Protein AF-A0A2K9P7X6-F1 (afdb_monomer_lite)

pLDDT: mean 86.16, std 11.14, range [33.44, 97.62]

Sequence (303 aa):
MEESEDPLLEEAISFVIMGRISSISAIQRHFRIGYNRATRIVEMLEFLEVISVQGVSGNREVLFPSPQSSSEIDFSVFNEKRRQRTEQQRSHLEKKMGEINSIEYQMRLEAITKKRIVIWLHQKTVGSEESPPVFIIKSYSPFKDLSEKQKIDKDIATEPLGEFITGYKFSATMQMRTPARILQQHGRIEKSASWKLPKLISETWQGIWSPITKSWREMDIDIDEMPMGTMASDIGQVPADGGDYMRFLLFIKHLNSLKISYAEKKEWINICYHMIGEDGEPFCKFMAAYGDDIEQMASRLLD

Structure (mmCIF, N/CA/C/O backbone):
data_AF-A0A2K9P7X6-F1
#
_entry.id   AF-A0A2K9P7X6-F1
#
loop_
_atom_site.group_PDB
_atom_site.id
_atom_site.type_symbol
_atom_site.label_atom_id
_atom_site.label_alt_id
_atom_site.label_comp_id
_atom_site.label_asym_id
_atom_site.label_entity_id
_atom_site.label_seq_id
_atom_site.pdbx_PDB_ins_code
_atom_site.Cartn_x
_atom_site.Cartn_y
_atom_site.Cartn_z
_atom_site.occupancy
_atom_site.B_iso_or_equiv
_atom_site.auth_seq_id
_atom_site.auth_comp_id
_atom_site.auth_asym_id
_atom_site.auth_atom_id
_atom_site.pdbx_PDB_model_num
ATOM 1 N N . MET A 1 1 ? 6.950 28.996 -24.290 1.00 33.44 1 MET A N 1
ATOM 2 C CA . MET A 1 1 ? 7.860 29.570 -25.299 1.00 33.44 1 MET A CA 1
ATOM 3 C C . MET A 1 1 ? 7.457 28.958 -26.621 1.00 33.44 1 MET A C 1
ATOM 5 O O . MET A 1 1 ? 7.446 27.738 -26.703 1.00 33.44 1 MET A O 1
ATOM 9 N N . GLU A 1 2 ? 7.001 29.770 -27.574 1.00 36.59 2 GLU A N 1
ATOM 10 C CA . GLU A 1 2 ? 6.856 29.343 -28.969 1.00 36.59 2 GLU A CA 1
ATOM 11 C C . GLU A 1 2 ? 8.209 28.776 -29.407 1.00 36.59 2 GLU A C 1
ATOM 13 O O . GLU A 1 2 ? 9.207 29.495 -29.415 1.00 36.59 2 GLU A O 1
ATOM 18 N N . GLU A 1 3 ? 8.280 27.465 -29.646 1.00 45.59 3 GLU A N 1
ATOM 19 C CA . GLU A 1 3 ? 9.456 26.865 -30.266 1.00 45.59 3 GLU A CA 1
ATOM 20 C C . GLU A 1 3 ? 9.603 27.518 -31.633 1.00 45.59 3 GLU A C 1
ATOM 22 O O . GLU A 1 3 ? 8.744 27.355 -32.499 1.00 45.59 3 GLU A O 1
ATOM 27 N N . SER A 1 4 ? 10.653 28.331 -31.757 1.00 48.06 4 SER A N 1
ATOM 28 C CA . SER A 1 4 ? 10.970 29.129 -32.930 1.00 48.06 4 SER A CA 1
ATOM 29 C C . SER A 1 4 ? 10.860 28.272 -34.184 1.00 48.06 4 SER A C 1
ATOM 31 O O . SER A 1 4 ? 11.677 27.370 -34.400 1.00 48.06 4 SER A O 1
ATOM 33 N N . GLU A 1 5 ? 9.845 28.559 -34.986 1.00 66.31 5 GLU A N 1
ATOM 34 C CA . GLU A 1 5 ? 9.679 27.990 -36.312 1.00 66.31 5 GLU A CA 1
ATOM 35 C C . GLU A 1 5 ? 10.937 28.266 -37.123 1.00 66.31 5 GLU A C 1
ATOM 37 O O . GLU A 1 5 ? 11.448 29.389 -37.136 1.00 66.31 5 GLU A O 1
ATOM 42 N N . ASP A 1 6 ? 11.476 27.229 -37.762 1.00 77.44 6 ASP A N 1
ATOM 43 C CA . ASP A 1 6 ? 12.556 27.458 -38.704 1.00 77.44 6 ASP A CA 1
ATOM 44 C C . ASP A 1 6 ? 11.949 28.167 -39.924 1.00 77.44 6 ASP A C 1
ATOM 46 O O . ASP A 1 6 ? 11.082 27.580 -40.576 1.00 77.44 6 ASP A O 1
ATOM 50 N N . PRO A 1 7 ? 12.378 29.397 -40.259 1.00 84.12 7 PRO A N 1
ATOM 51 C CA . PRO A 1 7 ? 11.799 30.156 -41.368 1.00 84.12 7 PRO A CA 1
ATOM 52 C C . PRO A 1 7 ? 11.966 29.454 -42.724 1.00 84.12 7 PRO A C 1
ATOM 54 O O . PRO A 1 7 ? 11.296 29.810 -43.682 1.00 84.12 7 PRO A O 1
ATOM 57 N N . LEU A 1 8 ? 12.849 28.450 -42.812 1.00 86.25 8 LEU A N 1
ATOM 58 C CA . LEU A 1 8 ? 13.081 27.666 -44.024 1.00 86.25 8 LEU A CA 1
ATOM 59 C C . LEU A 1 8 ? 12.168 26.437 -44.140 1.00 86.25 8 LEU A C 1
ATOM 61 O O . LEU A 1 8 ? 12.295 25.692 -45.108 1.00 86.25 8 LEU A O 1
ATOM 65 N N . LEU A 1 9 ? 11.287 26.168 -43.170 1.00 83.81 9 LEU A N 1
ATOM 66 C CA . LEU A 1 9 ? 10.478 24.947 -43.160 1.00 83.81 9 LEU A CA 1
ATOM 67 C C . LEU A 1 9 ? 9.517 24.871 -44.356 1.00 83.81 9 LEU A C 1
ATOM 69 O O . LEU A 1 9 ? 9.460 23.836 -45.012 1.00 83.81 9 LEU A O 1
ATOM 73 N N . GLU A 1 10 ? 8.803 25.951 -44.675 1.00 85.00 10 GLU A N 1
ATOM 74 C CA . GLU A 1 10 ? 7.866 25.988 -45.813 1.00 85.00 10 GLU A CA 1
ATOM 75 C C . GLU A 1 10 ? 8.588 25.818 -47.159 1.00 85.00 10 GLU A C 1
ATOM 77 O O . GLU A 1 10 ? 8.161 25.053 -48.033 1.00 85.00 10 GLU A O 1
ATOM 82 N N . GLU A 1 11 ? 9.745 26.470 -47.298 1.00 87.12 11 GLU A N 1
ATOM 83 C CA . GLU A 1 11 ? 10.615 26.315 -48.463 1.00 87.12 11 GLU A CA 1
ATOM 84 C C . GLU A 1 11 ? 11.151 24.879 -48.566 1.00 87.12 11 GLU A C 1
ATOM 86 O O . GLU A 1 11 ? 11.211 24.305 -49.657 1.00 87.12 11 GLU A O 1
ATOM 91 N N . ALA A 1 12 ? 11.497 24.261 -47.433 1.00 87.94 12 ALA A N 1
ATOM 92 C CA . ALA A 1 12 ? 11.959 22.881 -47.376 1.00 87.94 12 ALA A CA 1
ATOM 93 C C . ALA A 1 12 ? 10.853 21.881 -47.739 1.00 87.94 12 ALA A C 1
ATOM 95 O O . ALA A 1 12 ? 11.137 20.940 -48.476 1.00 87.94 12 ALA A O 1
ATOM 96 N N . ILE A 1 13 ? 9.604 22.090 -47.302 1.00 87.19 13 ILE A N 1
ATOM 97 C CA . ILE A 1 13 ? 8.448 21.271 -47.712 1.00 87.19 13 ILE A CA 1
ATOM 98 C C . ILE A 1 13 ? 8.327 21.279 -49.239 1.00 87.19 13 ILE A C 1
ATOM 100 O O . ILE A 1 13 ? 8.285 20.219 -49.864 1.00 87.19 13 ILE A O 1
ATOM 104 N N . SER A 1 14 ? 8.352 22.470 -49.842 1.00 86.62 14 SER A N 1
ATOM 105 C CA . SER A 1 14 ? 8.266 22.632 -51.299 1.00 86.62 14 SER A CA 1
ATOM 106 C C . SER A 1 14 ? 9.407 21.913 -52.016 1.00 86.62 14 SER A C 1
ATOM 108 O O . SER A 1 14 ? 9.178 21.142 -52.947 1.00 86.62 14 SER A O 1
ATOM 110 N N . PHE A 1 15 ? 10.640 22.114 -51.546 1.00 87.75 15 PHE A N 1
ATOM 111 C CA . PHE A 1 15 ? 11.835 21.492 -52.112 1.00 87.75 15 PHE A CA 1
ATOM 112 C C . PHE A 1 15 ? 11.790 19.957 -52.044 1.00 87.75 15 PHE A C 1
ATOM 114 O O . PHE A 1 15 ? 12.108 19.282 -53.024 1.00 87.75 15 PHE A O 1
ATOM 121 N N . VAL A 1 16 ? 11.366 19.398 -50.909 1.00 87.94 16 VAL A N 1
ATOM 122 C CA . VAL A 1 16 ? 11.282 17.948 -50.690 1.00 87.94 16 VAL A CA 1
ATOM 123 C C . VAL A 1 16 ? 10.177 17.313 -51.531 1.00 87.94 16 VAL A C 1
ATOM 125 O O . VAL A 1 16 ? 10.417 16.281 -52.164 1.00 87.94 16 VAL A O 1
ATOM 128 N N . ILE A 1 17 ? 8.999 17.939 -51.599 1.00 87.25 17 ILE A N 1
ATOM 129 C CA . ILE A 1 17 ? 7.865 17.438 -52.386 1.00 87.25 17 ILE A CA 1
ATOM 130 C C . ILE A 1 17 ? 8.185 17.460 -53.884 1.00 87.25 17 ILE A C 1
ATOM 132 O O . ILE A 1 17 ? 8.014 16.444 -54.560 1.00 87.25 17 ILE A O 1
ATOM 136 N N . MET A 1 18 ? 8.702 18.581 -54.395 1.00 83.31 18 MET A N 1
ATOM 137 C CA . MET A 1 18 ? 9.033 18.734 -55.816 1.00 83.31 18 MET A CA 1
ATOM 138 C C . MET A 1 18 ? 10.231 17.897 -56.242 1.00 83.31 18 MET A C 1
ATOM 140 O O . MET A 1 18 ? 10.205 17.248 -57.283 1.00 83.31 18 MET A O 1
ATOM 144 N N . GLY A 1 19 ? 11.303 17.933 -55.451 1.00 83.88 19 GLY A N 1
ATOM 145 C CA . GLY A 1 19 ? 12.552 17.264 -55.790 1.00 83.88 19 GLY A CA 1
ATOM 146 C C . GLY A 1 19 ? 12.514 15.759 -55.550 1.00 83.88 19 GLY A C 1
ATOM 147 O O . GLY A 1 19 ? 13.398 15.055 -56.029 1.00 83.88 19 GLY A O 1
ATOM 148 N N . ARG A 1 20 ? 11.527 15.259 -54.790 1.00 85.75 20 ARG A N 1
ATOM 149 C CA . ARG A 1 20 ? 11.523 13.892 -54.239 1.00 85.75 20 ARG A CA 1
ATOM 150 C C . ARG A 1 20 ? 12.812 13.575 -53.470 1.00 85.75 20 ARG A C 1
ATOM 152 O O . ARG A 1 20 ? 13.323 12.459 -53.502 1.00 85.75 20 ARG A O 1
ATOM 159 N N . ILE A 1 21 ? 13.338 14.579 -52.771 1.00 82.94 21 ILE A N 1
ATOM 160 C CA . ILE A 1 21 ? 14.597 14.514 -52.026 1.00 82.94 21 ILE A CA 1
ATOM 161 C C . ILE A 1 21 ? 14.277 14.448 -50.540 1.00 82.94 21 ILE A C 1
ATOM 163 O O . ILE A 1 21 ? 13.603 15.322 -50.021 1.00 82.94 21 ILE A O 1
ATOM 167 N N . SER A 1 22 ? 14.815 13.463 -49.831 1.00 80.44 22 SER A N 1
ATOM 168 C CA . SER A 1 22 ? 14.519 13.238 -48.409 1.00 80.44 22 SER A CA 1
ATOM 169 C C . SER A 1 22 ? 15.769 13.141 -47.524 1.00 80.44 22 SER A C 1
ATOM 171 O O . SER A 1 22 ? 15.688 12.799 -46.342 1.00 80.44 22 SER A O 1
ATOM 173 N N . SER A 1 23 ? 16.950 13.427 -48.087 1.00 86.56 23 SER A N 1
ATOM 174 C CA . SER A 1 23 ? 18.227 13.307 -47.386 1.00 86.56 23 SER A CA 1
ATOM 175 C C . SER A 1 23 ? 18.632 14.604 -46.681 1.00 86.56 23 SER A C 1
ATOM 177 O O . SER A 1 23 ? 18.579 15.699 -47.248 1.00 86.56 23 SER A O 1
ATOM 179 N N . ILE A 1 24 ? 19.125 14.465 -45.444 1.00 89.06 24 ILE A N 1
ATOM 180 C CA . ILE A 1 24 ? 19.630 15.582 -44.626 1.00 89.06 24 ILE A CA 1
ATOM 181 C C . ILE A 1 24 ? 20.722 16.349 -45.389 1.00 89.06 24 ILE A C 1
ATOM 183 O O . ILE A 1 24 ? 20.702 17.576 -45.447 1.00 89.06 24 ILE A O 1
ATOM 187 N N . SER A 1 25 ? 21.639 15.631 -46.044 1.00 90.50 25 SER A N 1
ATOM 188 C CA . SER A 1 25 ? 22.759 16.219 -46.788 1.00 90.50 25 SER A CA 1
ATOM 189 C C . SER A 1 25 ? 22.331 17.049 -47.999 1.00 90.50 25 SER A C 1
ATOM 191 O O . SER A 1 25 ? 22.996 18.035 -48.326 1.00 90.50 25 SER A O 1
ATOM 193 N N . ALA A 1 26 ? 21.223 16.703 -48.657 1.00 88.44 26 ALA A N 1
ATOM 194 C CA . ALA A 1 26 ? 20.700 17.499 -49.760 1.00 88.44 26 ALA A CA 1
ATOM 195 C C . ALA A 1 26 ? 20.054 18.798 -49.262 1.00 88.44 26 ALA A C 1
ATOM 197 O O . ALA A 1 26 ? 20.318 19.858 -49.828 1.00 88.44 26 ALA A O 1
ATOM 198 N N . ILE A 1 27 ? 19.312 18.742 -48.151 1.00 89.94 27 ILE A N 1
ATOM 199 C CA . ILE A 1 27 ? 18.741 19.930 -47.496 1.00 89.94 27 ILE A CA 1
ATOM 200 C C . ILE A 1 27 ? 19.856 20.864 -47.002 1.00 89.94 27 ILE A C 1
ATOM 202 O O . ILE A 1 27 ? 19.795 22.071 -47.232 1.00 89.94 27 ILE A O 1
ATOM 206 N N . GLN A 1 28 ? 20.931 20.321 -46.417 1.00 92.69 28 GLN A N 1
ATOM 207 C CA . GLN A 1 28 ? 22.106 21.109 -46.022 1.00 92.69 28 GLN A CA 1
ATOM 208 C C . GLN A 1 28 ? 22.713 21.889 -47.190 1.00 92.69 28 GLN A C 1
ATOM 210 O O . GLN A 1 28 ? 23.020 23.071 -47.048 1.00 92.69 28 GLN A O 1
ATOM 215 N N . ARG A 1 29 ? 22.913 21.227 -48.337 1.00 92.12 29 ARG A N 1
ATOM 216 C CA . ARG A 1 29 ? 23.555 21.833 -49.513 1.00 92.12 29 ARG A CA 1
ATOM 217 C C . ARG A 1 29 ? 22.655 22.857 -50.194 1.00 92.12 29 ARG A C 1
ATOM 219 O O . ARG A 1 29 ? 23.153 23.907 -50.589 1.00 92.12 29 ARG A O 1
ATOM 226 N N . HIS A 1 30 ? 21.361 22.562 -50.303 1.00 90.62 30 HIS A N 1
ATOM 227 C CA . HIS A 1 30 ? 20.392 23.444 -50.946 1.00 90.62 30 HIS A CA 1
ATOM 228 C C . HIS A 1 30 ? 20.212 24.749 -50.160 1.00 90.62 30 HIS A C 1
ATOM 230 O O . HIS A 1 30 ? 20.394 25.832 -50.706 1.00 90.62 30 HIS A O 1
ATOM 236 N N . PHE A 1 31 ? 19.959 24.645 -48.852 1.00 90.62 31 PHE A N 1
ATOM 237 C CA . PHE A 1 31 ? 19.688 25.801 -47.992 1.00 90.62 31 PHE A CA 1
ATOM 238 C C . PHE A 1 31 ? 20.940 26.400 -47.334 1.00 90.62 31 PHE A C 1
ATOM 240 O O . PHE A 1 31 ? 20.848 27.396 -46.621 1.00 90.62 31 PHE A O 1
ATOM 247 N N . ARG A 1 32 ? 22.121 25.808 -47.563 1.00 93.75 32 ARG A N 1
ATOM 248 C CA . ARG A 1 32 ? 23.413 26.226 -46.984 1.00 93.75 32 ARG A CA 1
ATOM 249 C C . ARG A 1 32 ? 23.369 26.345 -45.456 1.00 93.75 32 ARG A C 1
ATOM 251 O O . ARG A 1 32 ? 23.871 27.304 -44.873 1.00 93.75 32 ARG A O 1
ATOM 258 N N . ILE A 1 33 ? 22.774 25.348 -44.807 1.00 92.69 33 ILE A N 1
ATOM 259 C CA . ILE A 1 33 ? 22.596 25.293 -43.352 1.00 92.69 33 ILE A CA 1
ATOM 260 C C . ILE A 1 33 ? 23.461 24.209 -42.700 1.00 92.69 33 ILE A C 1
ATOM 262 O O . ILE A 1 33 ? 23.809 23.196 -43.309 1.00 92.69 33 ILE A O 1
ATOM 266 N N . GLY A 1 34 ? 23.795 24.412 -41.422 1.00 92.50 34 GLY A N 1
ATOM 267 C CA . GLY A 1 34 ? 24.528 23.431 -40.620 1.00 92.50 34 GLY A CA 1
ATOM 268 C C . GLY A 1 34 ? 23.742 22.133 -40.397 1.00 92.50 34 GLY A C 1
ATOM 269 O O . GLY A 1 34 ? 22.511 22.126 -40.439 1.00 92.50 34 GLY A O 1
ATOM 270 N N . TYR A 1 35 ? 24.458 21.039 -40.113 1.00 91.06 35 TYR A N 1
ATOM 271 C CA . TYR A 1 35 ? 23.883 19.694 -39.942 1.00 91.06 35 TYR A CA 1
ATOM 272 C C . TYR A 1 35 ? 22.720 19.663 -38.951 1.00 91.06 35 TYR A C 1
ATOM 274 O O . TYR A 1 35 ? 21.617 19.294 -39.326 1.00 91.06 35 TYR A O 1
ATOM 282 N N . ASN A 1 36 ? 22.911 20.186 -37.738 1.00 89.12 36 ASN A N 1
ATOM 283 C CA . ASN A 1 36 ? 21.877 20.184 -36.695 1.00 89.12 36 ASN A CA 1
ATOM 284 C C . ASN A 1 36 ? 20.605 20.959 -37.079 1.00 89.12 36 ASN A C 1
ATOM 286 O O . ASN A 1 36 ? 19.534 20.695 -36.542 1.00 89.12 36 ASN A O 1
ATOM 290 N N . ARG A 1 37 ? 20.706 21.951 -37.974 1.00 89.44 37 ARG A N 1
ATOM 291 C CA . ARG A 1 37 ? 19.537 22.691 -38.467 1.00 89.44 37 ARG A CA 1
ATOM 292 C C . ARG A 1 37 ? 18.808 21.888 -39.544 1.00 89.44 37 ARG A C 1
ATOM 294 O O . ARG A 1 37 ? 17.597 21.753 -39.463 1.00 89.44 37 ARG A O 1
ATOM 301 N N . ALA A 1 38 ? 19.541 21.284 -40.480 1.00 90.00 38 ALA A N 1
ATOM 302 C CA . ALA A 1 38 ? 18.954 20.393 -41.480 1.00 90.00 38 ALA A CA 1
ATOM 303 C C . ALA A 1 38 ? 18.296 19.158 -40.849 1.00 90.00 38 ALA A C 1
ATOM 305 O O . ALA A 1 38 ? 17.211 18.778 -41.273 1.00 90.00 38 ALA A O 1
ATOM 306 N N . THR A 1 39 ? 18.905 18.573 -39.814 1.00 89.88 39 THR A N 1
ATOM 307 C CA . THR A 1 39 ? 18.320 17.457 -39.059 1.00 89.88 39 THR A CA 1
ATOM 308 C C . THR A 1 39 ? 16.983 17.852 -38.440 1.00 89.88 39 THR A C 1
ATOM 310 O O . THR A 1 39 ? 16.002 17.158 -38.667 1.00 89.88 39 THR A O 1
ATOM 313 N N . ARG A 1 40 ? 16.906 19.009 -37.764 1.00 88.62 40 ARG A N 1
ATOM 314 C CA . ARG A 1 40 ? 15.648 19.512 -37.185 1.00 88.62 40 ARG A CA 1
ATOM 315 C C . ARG A 1 40 ? 14.566 19.767 -38.235 1.00 88.62 40 ARG A C 1
ATOM 317 O O . ARG A 1 40 ? 13.403 19.464 -37.998 1.00 88.62 40 ARG A O 1
ATOM 324 N N . ILE A 1 41 ? 14.937 20.297 -39.403 1.00 88.62 41 ILE A N 1
ATOM 325 C CA . ILE A 1 41 ? 13.995 20.481 -40.518 1.00 88.62 41 ILE A CA 1
ATOM 326 C C . ILE A 1 41 ? 13.482 19.122 -41.008 1.00 88.62 41 ILE A C 1
ATOM 328 O O . ILE A 1 41 ? 12.282 18.960 -41.182 1.00 88.62 41 ILE A O 1
ATOM 332 N N . VAL A 1 42 ? 14.355 18.125 -41.177 1.00 88.38 42 VAL A N 1
ATOM 333 C CA . VAL A 1 42 ? 13.955 16.766 -41.585 1.00 88.38 42 VAL A CA 1
ATOM 334 C C . VAL A 1 42 ? 13.057 16.096 -40.548 1.00 88.38 42 VAL A C 1
ATOM 336 O O . VAL A 1 42 ? 12.044 15.517 -40.922 1.00 88.38 42 VAL A O 1
ATOM 339 N N . GLU A 1 43 ? 13.378 16.215 -39.261 1.00 87.62 43 GLU A N 1
ATOM 340 C CA . GLU A 1 43 ? 12.529 15.728 -38.166 1.00 87.62 43 GLU A CA 1
ATOM 341 C C . GLU A 1 43 ? 11.145 16.384 -38.202 1.00 87.62 43 GLU A C 1
ATOM 343 O O . GLU A 1 43 ? 10.137 15.710 -38.011 1.00 87.62 43 GLU A O 1
ATOM 348 N N . MET A 1 44 ? 11.076 17.681 -38.517 1.00 84.88 44 MET A N 1
ATOM 349 C CA . MET A 1 44 ? 9.807 18.391 -38.665 1.00 84.88 44 MET A CA 1
ATOM 350 C C . MET A 1 44 ? 9.028 17.944 -39.911 1.00 84.88 44 MET A C 1
ATOM 352 O O . MET A 1 44 ? 7.813 17.792 -39.853 1.00 84.88 44 MET A O 1
ATOM 356 N N . LEU A 1 45 ? 9.700 17.679 -41.034 1.00 87.62 45 LEU A N 1
ATOM 357 C CA . LEU A 1 45 ? 9.064 17.130 -42.238 1.00 87.62 45 LEU A CA 1
ATOM 358 C C . LEU A 1 45 ? 8.501 15.722 -41.997 1.00 87.62 45 LEU A C 1
ATOM 360 O O . LEU A 1 45 ? 7.425 15.395 -42.494 1.00 87.62 45 LEU A O 1
ATOM 364 N N . GLU A 1 46 ? 9.212 14.899 -41.227 1.00 86.50 46 GLU A N 1
ATOM 365 C CA . GLU A 1 46 ? 8.761 13.574 -40.791 1.00 86.50 46 GLU A CA 1
ATOM 366 C C . GLU A 1 46 ? 7.568 13.700 -39.829 1.00 86.50 46 GLU A C 1
ATOM 368 O O . GLU A 1 46 ? 6.555 13.019 -39.984 1.00 86.50 46 GLU A O 1
ATOM 373 N N . PHE A 1 47 ? 7.634 14.651 -38.894 1.00 82.25 47 PHE A N 1
ATOM 374 C CA . PHE A 1 47 ? 6.550 14.971 -37.964 1.00 82.25 47 PHE A CA 1
ATOM 375 C C . PHE A 1 47 ? 5.268 15.447 -38.668 1.00 82.25 47 PHE A C 1
ATOM 377 O O . PHE A 1 47 ? 4.167 15.108 -38.230 1.00 82.25 47 PHE A O 1
ATOM 384 N N . LEU A 1 48 ? 5.404 16.198 -39.766 1.00 82.38 48 LEU A N 1
ATOM 385 C CA . LEU A 1 48 ? 4.305 16.679 -40.613 1.00 82.38 48 LEU A CA 1
ATOM 386 C C . LEU A 1 48 ? 3.829 15.644 -41.649 1.00 82.38 48 LEU A C 1
ATOM 388 O O . LEU A 1 48 ? 2.930 15.942 -42.439 1.00 82.38 48 LEU A O 1
ATOM 392 N N . GLU A 1 49 ? 4.413 14.439 -41.651 1.00 84.19 49 GLU A N 1
ATOM 393 C CA . GLU A 1 49 ? 4.137 13.355 -42.606 1.00 84.19 49 GLU A CA 1
ATOM 394 C C . GLU A 1 49 ? 4.402 13.752 -44.066 1.00 84.19 49 GLU A C 1
ATOM 396 O O . GLU A 1 49 ? 3.829 13.182 -44.991 1.00 84.19 49 GLU A O 1
ATOM 401 N N . VAL A 1 50 ? 5.280 14.732 -44.295 1.00 84.69 50 VAL A N 1
ATOM 402 C CA . VAL A 1 50 ? 5.772 15.071 -45.639 1.00 84.69 50 VAL A CA 1
ATOM 403 C C . VAL A 1 50 ? 6.661 13.950 -46.162 1.00 84.69 50 VAL A C 1
ATOM 405 O O . VAL A 1 50 ? 6.627 13.605 -47.347 1.00 84.69 50 VAL A O 1
ATOM 408 N N . ILE A 1 51 ? 7.432 13.358 -45.253 1.00 87.56 51 ILE A N 1
ATOM 409 C CA . ILE A 1 51 ? 8.315 12.228 -45.506 1.00 87.56 51 ILE A CA 1
ATOM 410 C C . ILE A 1 51 ? 8.034 11.088 -44.527 1.00 87.56 51 ILE A C 1
ATOM 412 O O . ILE A 1 51 ? 7.519 11.305 -43.432 1.00 87.56 51 ILE A O 1
ATOM 416 N N . SER A 1 52 ? 8.380 9.868 -44.925 1.00 85.94 52 SER A N 1
ATOM 417 C CA . SER A 1 52 ? 8.274 8.675 -44.097 1.00 85.94 52 SER A CA 1
ATOM 418 C C . SER A 1 52 ? 9.278 8.696 -42.949 1.00 85.94 52 SER A C 1
ATOM 420 O O . SER A 1 52 ? 10.322 9.355 -43.016 1.00 85.94 52 SER A O 1
ATOM 422 N N . VAL A 1 53 ? 9.014 7.848 -41.954 1.00 84.75 53 VAL A N 1
ATOM 423 C CA . VAL A 1 53 ? 10.033 7.444 -40.984 1.00 84.75 53 VAL A CA 1
ATOM 424 C C . VAL A 1 53 ? 11.240 6.836 -41.690 1.00 84.75 53 VAL A C 1
ATOM 426 O O . VAL A 1 53 ? 11.131 6.283 -42.792 1.00 84.75 53 VAL A O 1
ATOM 429 N N . GLN A 1 54 ? 12.404 6.941 -41.056 1.00 83.00 54 GLN A N 1
ATOM 430 C CA . GLN A 1 54 ? 13.622 6.34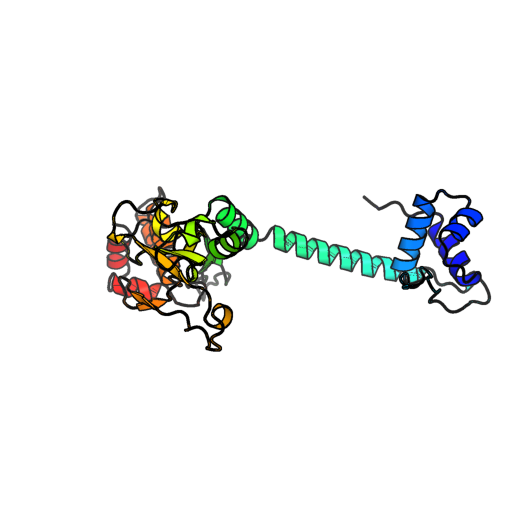0 -41.579 1.00 83.00 54 GLN A CA 1
ATOM 431 C C . GLN A 1 54 ? 13.491 4.810 -41.635 1.00 83.00 54 GLN A C 1
ATOM 433 O O . GLN A 1 54 ? 13.309 4.152 -40.612 1.00 83.00 54 GLN A O 1
ATOM 438 N N . GLY A 1 55 ? 13.597 4.240 -42.837 1.00 75.75 55 GLY A N 1
ATOM 439 C CA . GLY A 1 55 ? 13.609 2.792 -43.031 1.00 75.75 55 GLY A CA 1
ATOM 440 C C . GLY A 1 55 ? 14.924 2.145 -42.579 1.00 75.75 55 GLY A C 1
ATOM 441 O O . GLY A 1 55 ? 15.914 2.822 -42.305 1.00 75.75 55 GLY A O 1
ATOM 442 N N . VAL A 1 56 ? 14.967 0.809 -42.577 1.00 68.62 56 VAL A N 1
ATOM 443 C CA . VAL A 1 56 ? 16.147 0.004 -42.178 1.00 68.62 56 VAL A CA 1
ATOM 444 C C . VAL A 1 56 ? 17.398 0.331 -43.012 1.00 68.62 56 VAL A C 1
ATOM 446 O O . VAL A 1 56 ? 18.519 0.239 -42.525 1.00 68.62 56 VAL A O 1
ATOM 449 N N . SER A 1 57 ? 17.214 0.765 -44.260 1.00 73.75 57 SER A N 1
ATOM 450 C CA . SER A 1 57 ? 18.281 1.208 -45.166 1.00 73.75 57 SER A CA 1
ATOM 451 C C . SER A 1 57 ? 18.751 2.650 -44.929 1.00 73.75 57 SER A C 1
ATOM 453 O O . SER A 1 57 ? 19.636 3.127 -45.635 1.00 73.75 57 SER A O 1
ATOM 455 N N . GLY A 1 58 ? 18.162 3.368 -43.967 1.00 71.25 58 GLY A N 1
ATOM 456 C CA . GLY A 1 58 ? 18.466 4.769 -43.679 1.00 71.25 58 GLY A CA 1
ATOM 457 C C . GLY A 1 58 ? 17.753 5.781 -44.585 1.00 71.25 58 GLY A C 1
ATOM 458 O O . GLY A 1 58 ? 17.899 6.986 -44.360 1.00 71.25 58 GLY A O 1
ATOM 459 N N . ASN A 1 59 ? 16.967 5.315 -45.561 1.00 77.19 59 ASN A N 1
ATOM 460 C CA . ASN A 1 59 ? 16.240 6.154 -46.516 1.00 77.19 59 ASN A CA 1
ATOM 461 C C . ASN A 1 59 ? 14.862 6.581 -45.983 1.00 77.19 59 ASN A C 1
ATOM 463 O O . ASN A 1 59 ? 14.239 5.869 -45.196 1.00 77.19 59 ASN A O 1
ATOM 467 N N . ARG A 1 60 ? 14.394 7.745 -46.441 1.00 86.12 60 ARG A N 1
ATOM 468 C CA . ARG A 1 60 ? 13.044 8.281 -46.205 1.00 86.12 60 ARG A CA 1
ATOM 469 C C . ARG A 1 60 ? 12.340 8.468 -47.548 1.00 86.12 60 ARG A C 1
ATOM 471 O O . ARG A 1 60 ? 12.996 8.815 -48.529 1.00 86.12 60 ARG A O 1
ATOM 478 N N . GLU A 1 61 ? 11.034 8.283 -47.605 1.00 85.81 61 GLU A N 1
ATOM 479 C CA . GLU A 1 61 ? 10.236 8.446 -48.825 1.00 85.81 61 GLU A CA 1
ATOM 480 C C . GLU A 1 61 ? 9.311 9.653 -48.710 1.00 85.81 61 GLU A C 1
ATOM 482 O O . GLU A 1 61 ? 8.826 9.959 -47.630 1.00 85.81 61 GLU A O 1
ATOM 487 N N . VAL A 1 62 ? 9.064 10.360 -49.811 1.00 87.50 62 VAL A N 1
ATOM 488 C CA . VAL A 1 62 ? 8.153 11.515 -49.820 1.00 87.50 62 VAL A CA 1
ATOM 489 C C . VAL A 1 62 ? 6.718 11.021 -49.983 1.00 87.50 62 VAL A C 1
ATOM 491 O O . VAL A 1 62 ? 6.395 10.419 -51.006 1.00 87.50 62 VAL A O 1
ATOM 494 N N . LEU A 1 63 ? 5.863 11.301 -48.998 1.00 84.81 63 LEU A N 1
ATOM 495 C CA . LEU A 1 63 ? 4.508 10.742 -48.909 1.00 84.81 63 LEU A CA 1
ATOM 496 C C . LEU A 1 63 ? 3.468 11.513 -49.735 1.00 84.81 63 LEU A C 1
ATOM 498 O O . LEU A 1 63 ? 2.390 10.994 -50.017 1.00 84.81 63 LEU A O 1
ATOM 502 N N . PHE A 1 64 ? 3.787 12.736 -50.159 1.00 80.25 64 PHE A N 1
ATOM 503 C CA . PHE A 1 64 ? 2.891 13.561 -50.970 1.00 80.25 64 PHE A CA 1
ATOM 504 C C . PHE A 1 64 ? 3.011 13.242 -52.473 1.00 80.25 64 PHE A C 1
ATOM 506 O O . PHE A 1 64 ? 4.086 12.851 -52.942 1.00 80.25 64 PHE A O 1
ATOM 513 N N . PRO A 1 65 ? 1.927 13.387 -53.262 1.00 77.06 65 PRO A N 1
ATOM 514 C CA . PRO A 1 65 ? 1.991 13.294 -54.721 1.00 77.06 65 PRO A CA 1
ATOM 515 C C . PRO A 1 65 ? 2.862 14.422 -55.295 1.00 77.06 65 PRO A C 1
ATOM 517 O O . PRO A 1 65 ? 3.068 15.433 -54.637 1.00 77.06 65 PRO A O 1
ATOM 520 N N . SER A 1 66 ? 3.406 14.242 -56.506 1.00 71.81 66 SER A N 1
ATOM 521 C CA . SER A 1 66 ? 4.236 15.273 -57.150 1.00 71.81 66 SER A CA 1
ATOM 522 C C . SER A 1 66 ? 3.311 16.308 -57.801 1.00 71.81 66 SER A C 1
ATOM 524 O O . SER A 1 66 ? 2.646 15.938 -58.771 1.00 71.81 66 SER A O 1
ATOM 526 N N . PRO A 1 67 ? 3.230 17.553 -57.302 1.00 68.62 67 PRO A N 1
ATOM 527 C CA . PRO A 1 67 ? 2.418 18.594 -57.924 1.00 68.62 67 PRO A CA 1
ATOM 528 C C . PRO A 1 67 ? 3.097 19.126 -59.195 1.00 68.62 67 PRO A C 1
ATOM 530 O O . PRO A 1 67 ? 4.307 18.953 -59.376 1.00 68.62 67 PRO A O 1
ATOM 533 N N . GLN A 1 68 ? 2.331 19.766 -60.085 1.00 58.50 68 GLN A N 1
ATOM 534 C CA . GLN A 1 68 ? 2.878 20.382 -61.303 1.00 58.50 68 GLN A CA 1
ATOM 535 C C . GLN A 1 68 ? 3.491 21.765 -61.020 1.00 58.50 68 GLN A C 1
ATOM 537 O O . GLN A 1 68 ? 4.346 22.224 -61.780 1.00 58.50 68 GLN A O 1
ATOM 542 N N . SER A 1 69 ? 3.115 22.412 -59.909 1.00 62.88 69 SER A N 1
ATOM 543 C CA . SER A 1 69 ? 3.688 23.683 -59.445 1.00 62.88 69 SER A CA 1
ATOM 544 C C . SER A 1 69 ? 3.657 23.833 -57.912 1.00 62.88 69 SER A C 1
ATOM 546 O O . SER A 1 69 ? 2.927 23.134 -57.213 1.00 62.88 69 SER A O 1
ATOM 548 N N . SER A 1 70 ? 4.441 24.770 -57.358 1.00 61.00 70 SER A N 1
ATOM 549 C CA . SER A 1 70 ? 4.471 25.067 -55.905 1.00 61.00 70 SER A CA 1
ATOM 550 C C . SER A 1 70 ? 3.174 25.665 -55.393 1.00 61.00 70 SER A C 1
ATOM 552 O O . SER A 1 70 ? 2.855 25.498 -54.222 1.00 61.00 70 SER A O 1
ATOM 554 N N . SER A 1 71 ? 2.427 26.355 -56.257 1.00 62.31 71 SER A N 1
ATOM 555 C CA . SER A 1 71 ? 1.166 27.007 -55.901 1.00 62.31 71 SER A CA 1
ATOM 556 C C . SER A 1 71 ? 0.028 26.020 -55.624 1.00 62.31 71 SER A C 1
ATOM 558 O O . SER A 1 71 ? -1.011 26.437 -55.128 1.00 62.31 71 SER A O 1
ATOM 560 N N . GLU A 1 72 ? 0.203 24.737 -55.956 1.00 64.81 72 GLU A N 1
ATOM 561 C CA . GLU A 1 72 ? -0.755 23.660 -55.661 1.00 64.81 72 GLU A CA 1
ATOM 562 C C . GLU A 1 72 ? -0.564 23.058 -54.257 1.00 64.81 72 GLU A C 1
ATOM 564 O O . GLU A 1 72 ? -1.390 22.262 -53.811 1.00 64.81 72 GLU A O 1
ATOM 569 N N . ILE A 1 73 ? 0.515 23.411 -53.550 1.00 72.56 73 ILE A N 1
ATOM 570 C CA . ILE A 1 73 ? 0.780 22.914 -52.198 1.00 72.56 73 ILE A CA 1
ATOM 571 C C . ILE A 1 73 ? -0.053 23.733 -51.206 1.00 72.56 73 ILE A C 1
ATOM 573 O O . ILE A 1 73 ? 0.234 24.900 -50.947 1.00 72.56 73 ILE A O 1
ATOM 577 N N . ASP A 1 74 ? -1.085 23.115 -50.631 1.00 76.31 74 ASP A N 1
ATOM 578 C CA . ASP A 1 74 ? -1.905 23.748 -49.599 1.00 76.31 74 ASP A CA 1
ATOM 579 C C . ASP A 1 74 ? -1.195 23.722 -48.236 1.00 76.31 74 ASP A C 1
ATOM 581 O O . ASP A 1 74 ? -1.189 22.717 -47.518 1.00 76.31 74 ASP A O 1
ATOM 585 N N . PHE A 1 75 ? -0.602 24.858 -47.863 1.00 74.81 75 PHE A N 1
ATOM 586 C CA . PHE A 1 75 ? 0.098 25.011 -46.588 1.00 74.81 75 PHE A CA 1
ATOM 587 C C . PHE A 1 75 ? -0.823 25.011 -45.359 1.00 74.81 75 PHE A C 1
ATOM 589 O O . PHE A 1 75 ? -0.360 24.756 -44.243 1.00 74.81 75 PHE A O 1
ATOM 596 N N . SER A 1 76 ? -2.131 25.238 -45.534 1.00 75.00 76 SER A N 1
ATOM 597 C CA . SER A 1 76 ? -3.088 25.230 -44.423 1.00 75.00 76 SER A CA 1
ATOM 598 C C . SER A 1 76 ? -3.221 23.840 -43.788 1.00 75.00 76 SER A C 1
ATOM 600 O O . SER A 1 76 ? -3.295 23.736 -42.563 1.00 75.00 76 SER A O 1
ATOM 602 N N . VAL A 1 77 ? -3.096 22.777 -44.591 1.00 74.88 77 VAL A N 1
ATOM 603 C CA . VAL A 1 77 ? -3.129 21.374 -44.145 1.00 74.88 77 VAL A CA 1
ATOM 604 C C . VAL A 1 77 ? -1.966 21.053 -43.203 1.00 74.88 77 VAL A C 1
ATOM 606 O O . VAL A 1 77 ? -2.154 20.381 -42.188 1.00 74.88 77 VAL A O 1
ATOM 609 N N . PHE A 1 78 ? -0.759 21.549 -43.494 1.00 73.00 78 PHE A N 1
ATOM 610 C CA . PHE A 1 78 ? 0.409 21.327 -42.630 1.00 73.00 78 PHE A CA 1
ATOM 611 C C . PHE A 1 78 ? 0.286 22.089 -41.308 1.00 73.00 78 PHE A C 1
ATOM 613 O O . PHE A 1 78 ? 0.614 21.548 -40.250 1.00 73.00 78 PHE A O 1
ATOM 620 N N . ASN A 1 79 ? -0.249 23.310 -41.351 1.00 74.56 79 ASN A N 1
ATOM 621 C CA . ASN A 1 79 ? -0.506 24.117 -40.159 1.00 74.56 79 ASN A CA 1
ATOM 622 C C . ASN A 1 79 ? -1.600 23.509 -39.268 1.00 74.56 79 ASN A C 1
ATOM 624 O O . ASN A 1 79 ? -1.479 23.523 -38.040 1.00 74.56 79 ASN A O 1
ATOM 628 N N . GLU A 1 80 ? -2.636 22.920 -39.864 1.00 73.50 80 GLU A N 1
ATOM 629 C CA . GLU A 1 80 ? -3.695 22.222 -39.138 1.00 73.50 80 GLU A CA 1
ATOM 630 C C . GLU A 1 80 ? -3.203 20.902 -38.525 1.00 73.50 80 GLU A C 1
ATOM 632 O O . GLU A 1 80 ? -3.370 20.698 -3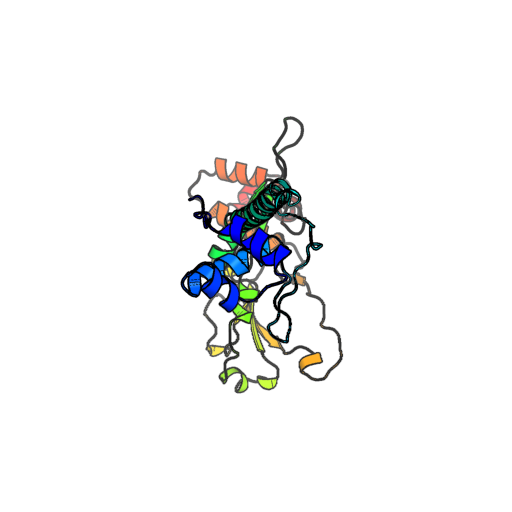7.321 1.00 73.50 80 GLU A O 1
ATOM 637 N N . LYS A 1 81 ? -2.500 20.053 -39.293 1.00 72.44 81 LYS A N 1
ATOM 638 C CA . LYS A 1 81 ? -1.859 18.829 -38.769 1.00 72.44 81 LYS A CA 1
ATOM 639 C C . LYS A 1 81 ? -0.934 19.131 -37.591 1.00 72.44 81 LYS A C 1
ATOM 641 O O . LYS A 1 81 ? -0.905 18.388 -36.608 1.00 72.44 81 LYS A O 1
ATOM 646 N N . ARG A 1 82 ? -0.199 20.243 -37.669 1.00 69.62 82 ARG A N 1
ATOM 647 C CA . ARG A 1 82 ? 0.684 20.706 -36.600 1.00 69.62 82 ARG A CA 1
ATOM 648 C C . ARG A 1 82 ? -0.092 21.100 -35.350 1.00 69.62 82 ARG A C 1
ATOM 650 O O . ARG A 1 82 ? 0.256 20.626 -34.273 1.00 69.62 82 ARG A O 1
ATOM 657 N N . ARG A 1 83 ? -1.151 21.908 -35.479 1.00 70.38 83 ARG A N 1
ATOM 658 C CA . ARG A 1 83 ? -2.019 22.267 -34.344 1.00 70.38 83 ARG A CA 1
ATOM 659 C C . ARG A 1 83 ? -2.608 21.025 -33.688 1.00 70.38 83 ARG A C 1
ATOM 661 O O . ARG A 1 83 ? -2.427 20.849 -32.489 1.00 70.38 83 ARG A O 1
ATOM 668 N N . GLN A 1 84 ? -3.177 20.119 -34.480 1.00 75.12 84 GLN A N 1
ATOM 669 C CA . GLN A 1 84 ? -3.792 18.890 -33.983 1.00 75.12 84 GLN A CA 1
ATOM 670 C C . GLN A 1 84 ? -2.788 17.991 -33.242 1.00 75.12 84 GLN A C 1
ATOM 672 O O . GLN A 1 84 ? -3.067 17.562 -32.125 1.00 75.12 84 GLN A O 1
ATOM 677 N N . ARG A 1 85 ? -1.589 17.738 -33.791 1.00 67.88 85 ARG A N 1
ATOM 678 C CA . ARG A 1 85 ? -0.571 16.920 -33.101 1.00 67.88 85 ARG A CA 1
ATOM 679 C C . ARG A 1 85 ? 0.069 17.629 -31.911 1.00 67.88 85 ARG A C 1
ATOM 681 O O . ARG A 1 85 ? 0.343 16.975 -30.912 1.00 67.88 85 ARG A O 1
ATOM 688 N N . THR A 1 86 ? 0.309 18.941 -31.969 1.00 70.00 86 THR A N 1
ATOM 689 C CA . THR A 1 86 ? 0.822 19.697 -30.814 1.00 70.00 86 THR A CA 1
ATOM 690 C C . THR A 1 86 ? -0.204 19.733 -29.682 1.00 70.00 86 THR A C 1
ATOM 692 O O . THR A 1 86 ? 0.177 19.573 -28.528 1.00 70.00 86 THR A O 1
ATOM 695 N N . GLU A 1 87 ? -1.495 19.873 -29.981 1.00 75.75 87 GLU A N 1
ATOM 696 C CA . GLU A 1 87 ? -2.584 19.773 -29.002 1.00 75.75 87 GLU A CA 1
ATOM 697 C C . GLU A 1 87 ? -2.743 18.346 -28.462 1.00 75.75 87 GLU A C 1
ATOM 699 O O . GLU A 1 87 ? -2.929 18.168 -27.260 1.00 75.75 87 GLU A O 1
ATOM 704 N N . GLN A 1 88 ? -2.579 17.311 -29.290 1.00 73.25 88 GLN A N 1
ATOM 705 C CA . GLN A 1 88 ? -2.526 15.915 -28.831 1.00 73.25 88 GLN A CA 1
ATOM 706 C C . GLN A 1 88 ? -1.317 15.651 -27.921 1.00 73.25 88 GLN A C 1
ATOM 708 O O . GLN A 1 88 ? -1.453 15.031 -26.869 1.00 73.25 88 GLN A O 1
ATOM 713 N N . GLN A 1 89 ? -0.134 16.153 -28.277 1.00 69.25 89 GLN A N 1
ATOM 714 C CA . GLN A 1 89 ? 1.074 16.031 -27.461 1.00 69.25 89 GLN A CA 1
ATOM 715 C C . GLN A 1 89 ? 0.919 16.797 -26.141 1.00 69.25 89 GLN A C 1
ATOM 717 O O . GLN A 1 89 ? 1.274 16.277 -25.085 1.00 69.25 89 GLN A O 1
ATOM 722 N N . ARG A 1 90 ? 0.369 18.018 -26.190 1.00 70.69 90 ARG A N 1
ATOM 723 C CA . ARG A 1 90 ? 0.093 18.851 -25.012 1.00 70.69 90 ARG A CA 1
ATOM 724 C C . ARG A 1 90 ? -0.945 18.208 -24.110 1.00 70.69 90 ARG A C 1
ATOM 726 O O . ARG A 1 90 ? -0.655 18.047 -22.939 1.00 70.69 90 ARG A O 1
ATOM 733 N N . SER A 1 91 ? -2.072 17.746 -24.641 1.00 67.62 91 SER A N 1
ATOM 734 C CA . SER A 1 91 ? -3.091 17.039 -23.856 1.00 67.62 91 SER A CA 1
ATOM 735 C C . SER A 1 91 ? -2.567 15.722 -23.274 1.00 67.62 91 SER A C 1
ATOM 737 O O . SER A 1 91 ? -2.872 15.398 -22.130 1.00 67.62 91 SER A O 1
ATOM 739 N N . HIS A 1 92 ? -1.717 14.980 -23.996 1.00 72.50 92 HIS A N 1
ATOM 740 C CA . HIS A 1 92 ? -1.037 13.799 -23.455 1.00 72.50 92 HIS A CA 1
ATOM 741 C C . HIS A 1 92 ? -0.078 14.161 -22.312 1.00 72.50 92 HIS A C 1
ATOM 743 O O . HIS A 1 92 ? -0.072 13.494 -21.277 1.00 72.50 92 HIS A O 1
ATOM 749 N N . LEU A 1 93 ? 0.715 15.225 -22.472 1.00 66.06 93 LEU A N 1
ATOM 750 C CA . LEU A 1 93 ? 1.622 15.726 -21.439 1.00 66.06 93 LEU A CA 1
ATOM 751 C C . LEU A 1 93 ? 0.862 16.283 -20.234 1.00 66.06 93 LEU A C 1
ATOM 753 O O . LEU A 1 93 ? 1.235 15.976 -19.111 1.00 66.06 93 LEU A O 1
ATOM 757 N N . GLU A 1 94 ? -0.219 17.028 -20.441 1.00 67.50 94 GLU A N 1
ATOM 758 C CA . GLU A 1 94 ? -1.105 17.547 -19.396 1.00 67.50 94 GLU A CA 1
ATOM 759 C C . GLU A 1 94 ? -1.790 16.413 -18.641 1.00 67.50 94 GLU A C 1
ATOM 761 O O . GLU A 1 94 ? -1.826 16.436 -17.415 1.00 67.50 94 GLU A O 1
ATOM 766 N N . LYS A 1 95 ? -2.250 15.371 -19.343 1.00 66.94 95 LYS A N 1
ATOM 767 C CA . LYS A 1 95 ? -2.792 14.162 -18.718 1.00 66.94 95 LYS A CA 1
ATOM 768 C C . LYS A 1 95 ? -1.730 13.452 -17.879 1.00 66.94 95 LYS A C 1
ATOM 770 O O . LYS A 1 95 ? -1.980 13.137 -16.721 1.00 66.94 95 LYS A O 1
ATOM 775 N N . LYS A 1 96 ? -0.518 13.289 -18.414 1.00 63.38 96 LYS A N 1
ATOM 776 C CA . LYS A 1 96 ? 0.619 12.690 -17.700 1.00 63.38 96 LYS A CA 1
ATOM 777 C C . LYS A 1 96 ? 1.062 13.536 -16.499 1.00 63.38 96 LYS A C 1
ATOM 779 O O . LYS A 1 96 ? 1.399 12.995 -15.453 1.00 63.38 96 LYS A O 1
ATOM 784 N N . MET A 1 97 ? 1.032 14.862 -16.614 1.00 56.75 97 MET A N 1
ATOM 785 C CA . MET A 1 97 ? 1.305 15.793 -15.515 1.00 56.75 97 MET A CA 1
ATOM 786 C C . MET A 1 97 ? 0.184 15.786 -14.468 1.00 56.75 97 MET A C 1
ATOM 788 O O . MET A 1 97 ? 0.472 15.869 -13.278 1.00 56.75 97 MET A O 1
ATOM 792 N N . GLY A 1 98 ? -1.074 15.640 -14.885 1.00 61.41 98 GLY A N 1
ATOM 793 C CA . GLY A 1 98 ? -2.223 15.445 -14.002 1.00 61.41 98 GLY A CA 1
ATOM 794 C C . GLY A 1 98 ? -2.143 14.129 -13.229 1.00 61.41 98 GLY A C 1
ATOM 795 O O . GLY A 1 98 ? -2.406 14.110 -12.031 1.00 61.41 98 GLY A O 1
ATOM 796 N N . GLU A 1 99 ? -1.685 13.052 -13.872 1.00 59.84 99 GLU A N 1
ATOM 797 C CA . GLU A 1 99 ? -1.390 11.769 -13.221 1.00 59.84 99 GLU A CA 1
ATOM 798 C C . GLU A 1 99 ? -0.255 11.900 -12.190 1.00 59.84 99 GLU A C 1
ATOM 800 O O . GLU A 1 99 ? -0.371 11.386 -11.080 1.00 59.84 99 GLU A O 1
ATOM 805 N N . ILE A 1 100 ? 0.812 12.645 -12.509 1.00 58.84 100 ILE A N 1
ATOM 806 C CA . ILE A 1 100 ? 1.927 12.926 -11.584 1.00 58.84 100 ILE A CA 1
ATOM 807 C C . ILE A 1 100 ? 1.481 13.801 -10.402 1.00 58.84 100 ILE A C 1
ATOM 809 O O . ILE A 1 100 ? 1.947 13.617 -9.281 1.00 58.84 100 ILE A O 1
ATOM 813 N N . ASN A 1 101 ? 0.566 14.742 -10.619 1.00 62.03 101 ASN A N 1
ATOM 814 C CA . ASN A 1 101 ? 0.037 15.601 -9.557 1.00 62.03 101 ASN A CA 1
ATOM 815 C C . ASN A 1 101 ? -1.151 14.980 -8.807 1.00 62.03 101 ASN A C 1
ATOM 817 O O . ASN A 1 101 ? -1.710 15.616 -7.914 1.00 62.03 101 ASN A O 1
ATOM 821 N N . SER A 1 102 ? -1.531 13.744 -9.139 1.00 82.44 102 SER A N 1
ATOM 822 C CA . SER A 1 102 ? -2.579 13.027 -8.424 1.00 82.44 102 SER A CA 1
ATOM 823 C C . SER A 1 102 ? -2.173 12.787 -6.970 1.00 82.44 102 SER A C 1
ATOM 825 O O . SER A 1 102 ? -1.033 12.418 -6.671 1.00 82.44 102 SER A O 1
ATOM 827 N N . ILE A 1 103 ? -3.143 12.920 -6.061 1.00 84.31 103 ILE A N 1
ATOM 828 C CA . ILE A 1 103 ? -3.002 12.541 -4.649 1.00 84.31 103 ILE A CA 1
ATOM 829 C C . ILE A 1 103 ? -2.465 11.107 -4.543 1.00 84.31 103 ILE A C 1
ATOM 831 O O . ILE A 1 103 ? -1.588 10.837 -3.730 1.00 84.31 103 ILE A O 1
ATOM 835 N N . GLU A 1 104 ? -2.914 10.198 -5.411 1.00 85.12 104 GLU A N 1
ATOM 836 C CA . GLU A 1 104 ? -2.469 8.800 -5.407 1.00 85.12 104 GLU A CA 1
ATOM 837 C C . GLU A 1 104 ? -0.969 8.670 -5.695 1.00 85.12 104 GLU A C 1
ATOM 839 O O . GLU A 1 104 ? -0.271 7.899 -5.036 1.00 85.12 104 GLU A O 1
ATOM 844 N N . TYR A 1 105 ? -0.446 9.465 -6.633 1.00 86.44 105 TYR A N 1
ATOM 845 C CA . TYR A 1 105 ? 0.981 9.478 -6.940 1.00 86.44 105 TYR A CA 1
ATOM 846 C C . TYR A 1 105 ? 1.798 10.034 -5.768 1.00 86.44 105 TYR A C 1
ATOM 848 O O . TYR A 1 105 ? 2.817 9.451 -5.394 1.00 86.44 105 TYR A O 1
ATOM 856 N N . GLN A 1 106 ? 1.329 11.111 -5.132 1.00 88.94 106 GLN A N 1
ATOM 857 C CA . GLN A 1 106 ? 1.977 11.666 -3.941 1.00 88.94 106 GLN A CA 1
ATOM 858 C C . GLN A 1 106 ? 1.996 10.664 -2.780 1.00 88.94 106 GLN A C 1
ATOM 860 O O . GLN A 1 106 ? 3.041 10.465 -2.158 1.00 88.94 106 GLN A O 1
ATOM 865 N N . MET A 1 107 ? 0.874 9.988 -2.522 1.00 91.56 107 MET A N 1
ATOM 866 C CA . MET A 1 107 ? 0.768 8.968 -1.475 1.00 91.56 107 MET A CA 1
ATOM 867 C C . MET A 1 107 ? 1.662 7.761 -1.773 1.00 91.56 107 MET A C 1
ATOM 869 O O . MET A 1 107 ? 2.336 7.253 -0.874 1.00 91.56 107 MET A O 1
ATOM 873 N N . ARG A 1 108 ? 1.754 7.348 -3.044 1.00 92.00 108 ARG A N 1
ATOM 874 C CA . ARG A 1 108 ? 2.694 6.316 -3.498 1.00 92.00 108 ARG A CA 1
ATOM 875 C C . ARG A 1 108 ? 4.146 6.707 -3.232 1.00 92.00 108 ARG A C 1
ATOM 877 O O . ARG A 1 108 ? 4.901 5.901 -2.686 1.00 92.00 108 ARG A O 1
ATOM 884 N N . LEU A 1 109 ? 4.544 7.930 -3.586 1.00 90.69 109 LEU A N 1
ATOM 885 C CA . LEU A 1 109 ? 5.890 8.428 -3.299 1.00 90.69 109 LEU A CA 1
ATOM 886 C C . LEU A 1 109 ? 6.164 8.459 -1.793 1.00 90.69 109 LEU A C 1
ATOM 888 O O . LEU A 1 109 ? 7.205 7.966 -1.360 1.00 90.69 109 LEU A O 1
ATOM 892 N N . GLU A 1 110 ? 5.226 8.964 -0.985 1.00 93.50 110 GLU A N 1
ATOM 893 C CA . GLU A 1 110 ? 5.367 8.972 0.472 1.00 93.50 110 GLU A CA 1
ATOM 894 C C . GLU A 1 110 ? 5.577 7.556 1.021 1.00 93.50 110 GLU A C 1
ATOM 896 O O . GLU A 1 110 ? 6.494 7.335 1.819 1.00 93.50 110 GLU A O 1
ATOM 901 N N . ALA A 1 111 ? 4.754 6.600 0.595 1.00 94.81 111 ALA A N 1
ATOM 902 C CA . ALA A 1 111 ? 4.827 5.218 1.045 1.00 94.81 111 ALA A CA 1
ATOM 903 C C . ALA A 1 111 ? 6.179 4.577 0.707 1.00 94.81 111 ALA A C 1
ATOM 905 O O . ALA A 1 111 ? 6.801 3.953 1.571 1.00 94.81 111 ALA A O 1
ATOM 906 N N . ILE A 1 112 ? 6.674 4.777 -0.520 1.00 94.06 112 ILE A N 1
ATOM 907 C CA . ILE A 1 112 ? 7.979 4.270 -0.968 1.00 94.06 112 ILE A CA 1
ATOM 908 C C . ILE A 1 112 ? 9.107 4.900 -0.147 1.00 94.06 112 ILE A C 1
ATOM 910 O O . ILE A 1 112 ? 9.958 4.182 0.383 1.00 94.06 112 ILE A O 1
ATOM 914 N N . THR A 1 113 ? 9.103 6.226 0.007 1.00 94.88 113 THR A N 1
ATOM 915 C CA . THR A 1 113 ? 10.146 6.957 0.737 1.00 94.88 113 THR A CA 1
ATOM 916 C C . THR A 1 113 ? 10.172 6.582 2.216 1.00 94.88 113 THR A C 1
ATOM 918 O O . THR A 1 113 ? 11.243 6.347 2.775 1.00 94.88 113 THR A O 1
ATOM 921 N N . LYS A 1 114 ? 9.004 6.483 2.859 1.00 94.62 114 LYS A N 1
ATOM 922 C CA . LYS A 1 114 ? 8.882 6.134 4.283 1.00 94.62 114 LYS A CA 1
ATOM 923 C C . LYS A 1 114 ? 8.870 4.623 4.541 1.00 94.62 114 LYS A C 1
ATOM 925 O O . LYS A 1 114 ? 8.841 4.222 5.703 1.00 94.62 114 LYS A O 1
ATOM 930 N N . LYS A 1 115 ? 8.899 3.793 3.489 1.00 95.62 115 LYS A N 1
ATOM 931 C CA . LYS A 1 115 ? 8.846 2.320 3.539 1.00 95.62 115 LYS A CA 1
ATOM 932 C C . LYS A 1 115 ? 7.721 1.808 4.442 1.00 95.62 115 LYS A C 1
ATOM 934 O O . LYS A 1 115 ? 7.954 1.007 5.350 1.00 95.62 115 LYS A O 1
ATOM 939 N N . ARG A 1 116 ? 6.514 2.331 4.244 1.00 96.44 116 ARG A N 1
ATOM 940 C CA . ARG A 1 116 ? 5.343 2.019 5.071 1.00 96.44 116 ARG A CA 1
ATOM 941 C C . ARG A 1 116 ? 4.057 2.142 4.267 1.00 96.44 116 ARG A C 1
ATOM 943 O O . ARG A 1 116 ? 4.007 2.940 3.336 1.00 96.44 116 ARG A O 1
ATOM 950 N N . ILE A 1 117 ? 3.025 1.406 4.663 1.00 96.88 117 ILE A N 1
ATOM 951 C CA . ILE A 1 117 ? 1.676 1.579 4.121 1.00 96.88 117 ILE A CA 1
ATOM 952 C C . ILE A 1 117 ? 1.165 2.968 4.500 1.00 96.88 117 ILE A C 1
ATOM 954 O O . ILE A 1 117 ? 1.309 3.413 5.645 1.00 96.88 117 ILE A O 1
ATOM 958 N N . VAL A 1 118 ? 0.567 3.640 3.524 1.00 95.94 118 VAL A N 1
ATOM 959 C CA . VAL A 1 118 ? -0.101 4.930 3.694 1.00 95.94 118 VAL A CA 1
ATOM 960 C C . VAL A 1 118 ? -1.567 4.755 3.325 1.00 95.94 118 VAL A C 1
ATOM 962 O O . VAL A 1 118 ? -1.884 4.035 2.380 1.00 95.94 118 VAL A O 1
ATOM 965 N N . ILE A 1 119 ? -2.442 5.402 4.092 1.00 95.06 119 ILE A N 1
ATOM 966 C CA . ILE A 1 119 ? -3.874 5.494 3.812 1.00 95.06 119 ILE A CA 1
ATOM 967 C C . ILE A 1 119 ? -4.235 6.949 3.532 1.00 95.06 119 ILE A C 1
ATOM 969 O O . ILE A 1 119 ? -3.620 7.856 4.097 1.00 95.06 119 ILE A O 1
ATOM 973 N N . TRP A 1 120 ? -5.231 7.173 2.685 1.00 94.38 120 TRP A N 1
ATOM 974 C CA . TRP A 1 120 ? -5.804 8.496 2.460 1.00 94.38 120 TRP A CA 1
ATOM 975 C C . TRP A 1 120 ? -7.297 8.386 2.180 1.00 94.38 120 TRP A C 1
ATOM 977 O O . TRP A 1 120 ? -7.813 7.337 1.790 1.00 94.38 120 TRP A O 1
ATOM 987 N N . LEU A 1 121 ? -7.987 9.495 2.399 1.00 91.62 121 LEU A N 1
ATOM 988 C CA . LEU A 1 121 ? -9.422 9.599 2.216 1.00 91.62 121 LEU A CA 1
ATOM 989 C C . LEU A 1 121 ? -9.720 10.142 0.814 1.00 91.62 121 LEU A C 1
ATOM 991 O O . LEU A 1 121 ? -9.135 11.131 0.373 1.00 91.62 121 LEU A O 1
ATOM 995 N N . HIS A 1 122 ? -10.621 9.469 0.109 1.00 88.25 122 HIS A N 1
ATOM 996 C CA . HIS A 1 122 ? -11.098 9.834 -1.215 1.00 88.25 122 HIS A CA 1
ATOM 997 C C . HIS A 1 122 ? -12.615 10.002 -1.173 1.00 88.25 122 HIS A C 1
ATOM 999 O O . HIS A 1 122 ? -13.350 9.064 -0.872 1.00 88.25 122 HIS A O 1
ATOM 1005 N N . GLN A 1 123 ? -13.096 11.201 -1.475 1.00 83.56 123 GLN A N 1
ATOM 1006 C CA . GLN A 1 123 ? -14.525 11.476 -1.526 1.00 83.56 123 GLN A CA 1
ATOM 1007 C C . GLN A 1 123 ? -15.082 11.062 -2.892 1.00 83.56 123 GLN A C 1
ATOM 1009 O O . GLN A 1 123 ? -14.693 11.627 -3.912 1.00 83.56 123 GLN A O 1
ATOM 1014 N N . LYS A 1 124 ? -15.990 10.077 -2.913 1.00 74.25 124 LYS A N 1
ATOM 1015 C CA . LYS A 1 124 ? -16.581 9.556 -4.159 1.00 74.25 124 LYS A CA 1
ATOM 1016 C C . LYS A 1 124 ? -17.790 10.369 -4.624 1.00 74.25 124 LYS A C 1
ATOM 1018 O O . LYS A 1 124 ? -18.005 10.500 -5.825 1.00 74.25 124 LYS A O 1
ATOM 1023 N N . THR A 1 125 ? -18.576 10.909 -3.693 1.00 69.50 125 THR A N 1
ATOM 1024 C CA . THR A 1 125 ? -19.767 11.719 -3.988 1.00 69.50 125 THR A CA 1
ATOM 1025 C C . THR A 1 125 ? -19.704 13.061 -3.265 1.00 69.50 125 THR A C 1
ATOM 1027 O O . THR A 1 125 ? -19.324 13.145 -2.094 1.00 69.50 125 THR A O 1
ATOM 1030 N N . VAL A 1 126 ? -20.074 14.135 -3.965 1.00 60.56 126 VAL A N 1
ATOM 1031 C CA . VAL A 1 126 ? -20.350 15.429 -3.328 1.00 60.56 126 VAL A CA 1
ATOM 1032 C C . VAL A 1 126 ? -21.668 15.253 -2.579 1.00 60.56 126 VAL A C 1
ATOM 1034 O O . VAL A 1 126 ? -22.655 14.856 -3.192 1.00 60.56 126 VAL A O 1
ATOM 1037 N N . GLY A 1 127 ? -21.662 15.442 -1.258 1.00 58.00 127 GLY A N 1
ATOM 1038 C CA . GLY A 1 127 ? -22.869 15.273 -0.447 1.00 58.00 127 GLY A CA 1
ATOM 1039 C C . GLY A 1 127 ? -23.993 16.182 -0.948 1.00 58.00 127 GLY A C 1
ATOM 1040 O O . GLY A 1 127 ? -23.741 17.340 -1.280 1.00 58.00 127 GLY A O 1
ATOM 1041 N N . SER A 1 128 ? -25.212 15.653 -1.013 1.00 56.53 128 SER A N 1
ATOM 1042 C CA . SER A 1 128 ? -26.437 16.416 -1.273 1.00 56.53 128 SER A CA 1
ATOM 1043 C C . SER A 1 128 ? -27.322 16.404 -0.024 1.00 56.53 128 SER A C 1
ATOM 1045 O O . SER A 1 128 ? -27.101 15.604 0.884 1.00 56.53 128 SER A O 1
ATOM 1047 N N . GLU A 1 129 ? -28.342 17.267 0.033 1.00 57.88 129 GLU A N 1
ATOM 1048 C CA . GLU A 1 129 ? -29.320 17.271 1.140 1.00 57.88 129 GLU A CA 1
ATOM 1049 C C . GLU A 1 129 ? -30.039 15.914 1.309 1.00 57.88 129 GLU A C 1
ATOM 1051 O O . GLU A 1 129 ? -30.498 15.596 2.402 1.00 57.88 129 GLU A O 1
ATOM 1056 N N . GLU A 1 130 ? -30.082 15.084 0.258 1.00 58.88 130 GLU A N 1
ATOM 1057 C CA . GLU A 1 130 ? -30.737 13.767 0.248 1.00 58.88 130 GLU A CA 1
ATOM 1058 C C . GLU A 1 130 ? -29.784 12.583 0.500 1.00 58.88 130 GLU A C 1
ATOM 1060 O O . GLU A 1 130 ? -30.243 11.466 0.744 1.00 58.88 130 GLU A O 1
ATOM 1065 N N . SER A 1 131 ? -28.460 12.762 0.416 1.00 59.28 131 SER A N 1
ATOM 1066 C CA . SER A 1 131 ? -27.498 11.669 0.619 1.00 59.28 131 SER A CA 1
ATOM 1067 C C . SER A 1 131 ? -26.154 12.169 1.157 1.00 59.28 131 SER A C 1
ATOM 1069 O O . SER A 1 131 ? -25.500 12.994 0.507 1.00 59.28 131 SER A O 1
ATOM 1071 N N . PRO A 1 132 ? -25.691 11.650 2.313 1.00 63.81 132 PRO A N 1
ATOM 1072 C CA . PRO A 1 132 ? -24.414 12.053 2.886 1.00 63.81 132 PRO A CA 1
ATOM 1073 C C . PRO A 1 132 ? -23.244 11.686 1.956 1.00 63.81 132 PRO A C 1
ATOM 1075 O O . PRO A 1 132 ? -23.326 10.713 1.197 1.00 63.81 132 PRO A O 1
ATOM 1078 N N . PRO A 1 133 ? -22.138 12.452 1.994 1.00 73.62 133 PRO A N 1
ATOM 1079 C CA . PRO A 1 133 ? -20.962 12.166 1.183 1.00 73.62 133 PRO A CA 1
ATOM 1080 C C . PRO A 1 133 ? -20.378 10.797 1.548 1.00 73.62 133 PRO A C 1
ATOM 1082 O O . PRO A 1 133 ? -20.139 10.503 2.720 1.00 73.62 133 PRO A O 1
ATOM 1085 N N . VAL A 1 134 ? -20.114 9.970 0.534 1.00 79.31 134 VAL A N 1
ATOM 1086 C CA . VAL A 1 134 ? -19.475 8.665 0.729 1.00 79.31 134 VAL A CA 1
ATOM 1087 C C . VAL A 1 134 ? -17.965 8.836 0.637 1.00 79.31 134 VAL A C 1
ATOM 1089 O O . VAL A 1 134 ? -17.418 9.203 -0.412 1.00 79.31 134 VAL A O 1
ATOM 1092 N N . PHE A 1 135 ? -17.291 8.543 1.744 1.00 89.12 135 PHE A N 1
ATOM 1093 C CA . PHE A 1 135 ? -15.840 8.557 1.835 1.00 89.12 135 PHE A CA 1
ATOM 1094 C C . PHE A 1 135 ? -15.280 7.147 1.679 1.00 89.12 135 PHE A C 1
ATOM 1096 O O . PHE A 1 135 ? -15.731 6.205 2.330 1.00 89.12 135 PHE A O 1
ATOM 1103 N N . ILE A 1 136 ? -14.273 7.028 0.818 1.00 89.94 136 ILE A N 1
ATOM 1104 C CA . ILE A 1 136 ? -13.527 5.799 0.589 1.00 89.94 136 ILE A CA 1
ATOM 1105 C C . ILE A 1 136 ? -12.138 5.952 1.185 1.00 89.94 136 ILE A C 1
ATOM 1107 O O . ILE A 1 136 ? -11.413 6.887 0.838 1.00 89.94 136 ILE A O 1
ATOM 1111 N N . ILE A 1 137 ? -11.746 5.024 2.052 1.00 93.81 137 ILE A N 1
ATOM 1112 C CA . ILE A 1 137 ? -10.366 4.941 2.523 1.00 93.81 137 ILE A CA 1
ATOM 1113 C C . ILE A 1 137 ? -9.577 4.075 1.551 1.00 93.81 137 ILE A C 1
ATOM 1115 O O . ILE A 1 137 ? -9.775 2.864 1.474 1.00 93.81 137 ILE A O 1
ATOM 1119 N N . LYS A 1 138 ? -8.656 4.709 0.830 1.00 93.50 138 LYS A N 1
ATOM 1120 C CA . LYS A 1 138 ? -7.693 4.030 -0.034 1.00 93.50 138 LYS A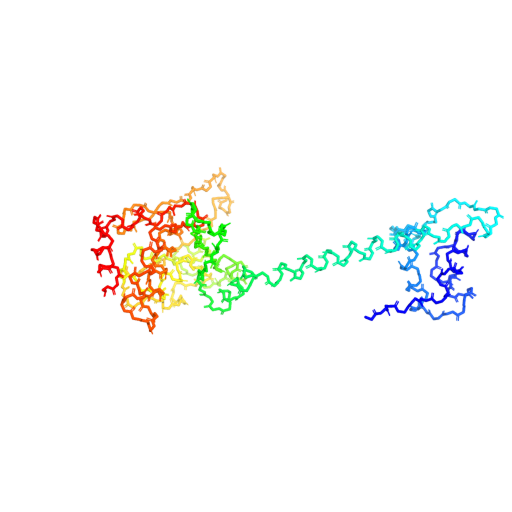 CA 1
ATOM 1121 C C . LYS A 1 138 ? -6.395 3.771 0.705 1.00 93.50 138 LYS A C 1
ATOM 1123 O O . LYS A 1 138 ? -6.080 4.444 1.691 1.00 93.50 138 LYS A O 1
ATOM 1128 N N . SER A 1 139 ? -5.633 2.796 0.223 1.00 94.62 139 SER A N 1
ATOM 1129 C CA . SER A 1 139 ? -4.309 2.522 0.766 1.00 94.62 139 SER A CA 1
ATOM 1130 C C . SER A 1 139 ? -3.315 2.163 -0.320 1.00 94.62 139 SER A C 1
ATOM 1132 O O . SER A 1 139 ? -3.680 1.686 -1.387 1.00 94.62 139 SER A O 1
ATOM 1134 N N . TYR A 1 140 ? -2.034 2.356 -0.032 1.00 95.25 140 TYR A N 1
ATOM 1135 C CA . TYR A 1 140 ? -0.976 1.887 -0.907 1.00 95.25 140 TYR A CA 1
ATOM 1136 C C . TYR A 1 140 ? 0.134 1.231 -0.091 1.00 95.25 140 TYR A C 1
ATOM 1138 O O . TYR A 1 140 ? 0.694 1.829 0.835 1.00 95.25 140 TYR A O 1
ATOM 1146 N N . SER A 1 141 ? 0.451 -0.013 -0.457 1.00 95.38 141 SER A N 1
ATOM 1147 C CA . SER A 1 141 ? 1.555 -0.783 0.106 1.00 95.38 141 SER A CA 1
ATOM 1148 C C . SER A 1 141 ? 2.770 -0.717 -0.824 1.00 95.38 141 SER A C 1
ATOM 1150 O O . SER A 1 141 ? 2.691 -1.174 -1.964 1.00 95.38 141 SER A O 1
ATOM 1152 N N . PRO A 1 142 ? 3.922 -0.195 -0.364 1.00 95.88 142 PRO A N 1
ATOM 1153 C CA . PRO A 1 142 ? 5.106 -0.044 -1.207 1.00 95.88 142 PRO A CA 1
ATOM 1154 C C . PRO A 1 142 ? 5.933 -1.334 -1.310 1.00 95.88 142 PRO A C 1
ATOM 1156 O O . PRO A 1 142 ? 6.941 -1.372 -2.011 1.00 95.88 142 PRO A O 1
ATOM 1159 N N . PHE A 1 143 ? 5.592 -2.376 -0.549 1.00 96.44 143 PHE A N 1
ATOM 1160 C CA . PHE A 1 143 ? 6.526 -3.464 -0.263 1.00 96.44 143 PHE A CA 1
ATOM 1161 C C . PHE A 1 143 ? 6.784 -4.398 -1.440 1.00 96.44 143 PHE A C 1
ATOM 1163 O O . PHE A 1 143 ? 7.906 -4.885 -1.577 1.00 96.44 143 PHE A O 1
ATOM 1170 N N . LYS A 1 144 ? 5.795 -4.580 -2.321 1.00 92.69 144 LYS A N 1
ATOM 1171 C CA . LYS A 1 144 ? 5.977 -5.315 -3.575 1.00 92.69 144 LYS A CA 1
ATOM 1172 C C . LYS A 1 144 ? 7.007 -4.608 -4.463 1.00 92.69 144 LYS A C 1
ATOM 1174 O O . LYS A 1 144 ? 8.080 -5.164 -4.692 1.00 92.69 144 LYS A O 1
ATOM 1179 N N . ASP A 1 145 ? 6.759 -3.344 -4.808 1.00 92.00 145 ASP A N 1
ATOM 1180 C CA . ASP A 1 145 ? 7.655 -2.495 -5.607 1.00 92.00 145 ASP A CA 1
ATOM 1181 C C . ASP A 1 145 ? 9.068 -2.379 -5.005 1.00 92.00 145 ASP A C 1
ATOM 1183 O O . ASP A 1 145 ? 10.072 -2.340 -5.720 1.00 92.00 145 ASP A O 1
ATOM 1187 N N . LEU A 1 146 ? 9.169 -2.297 -3.674 1.00 93.62 146 LEU A N 1
ATOM 1188 C CA . LEU A 1 146 ? 10.456 -2.245 -2.979 1.00 93.62 146 LEU A CA 1
ATOM 1189 C C . LEU A 1 146 ? 11.214 -3.575 -3.079 1.00 93.62 146 LEU A C 1
ATOM 1191 O O . LEU A 1 146 ? 12.433 -3.555 -3.230 1.00 93.62 146 LEU A O 1
ATOM 1195 N N . SER A 1 147 ? 10.521 -4.713 -3.005 1.00 93.81 147 SER A N 1
ATOM 1196 C CA . SER A 1 147 ? 11.130 -6.049 -3.074 1.00 93.81 147 SER A CA 1
ATOM 1197 C C . SER A 1 147 ? 11.590 -6.451 -4.474 1.00 93.81 147 SER A C 1
ATOM 1199 O O . SER A 1 147 ? 12.586 -7.162 -4.620 1.00 93.81 147 SER A O 1
ATOM 1201 N N . GLU A 1 148 ? 10.918 -5.966 -5.517 1.00 93.19 148 GLU A N 1
ATOM 1202 C CA . GLU A 1 148 ? 11.322 -6.174 -6.913 1.00 93.19 148 GLU A CA 1
ATOM 1203 C C . GLU A 1 148 ? 12.688 -5.534 -7.196 1.00 93.19 148 GLU A C 1
ATOM 1205 O O . GLU A 1 148 ? 13.491 -6.074 -7.953 1.00 93.19 148 GLU A O 1
ATOM 1210 N N . LYS A 1 149 ? 12.996 -4.424 -6.515 1.00 92.25 149 LYS A N 1
ATOM 1211 C CA . LYS A 1 149 ? 14.281 -3.715 -6.623 1.00 92.25 149 LYS A CA 1
ATOM 1212 C C . LYS A 1 149 ? 15.402 -4.339 -5.786 1.00 92.25 149 LYS A C 1
ATOM 1214 O O . LYS A 1 149 ? 16.563 -3.966 -5.955 1.00 92.25 149 LYS A O 1
ATOM 1219 N N . GLN A 1 150 ? 15.082 -5.253 -4.871 1.00 92.19 150 GLN A N 1
ATOM 1220 C CA . GLN A 1 150 ? 16.073 -5.936 -4.041 1.00 92.19 150 GLN A CA 1
ATOM 1221 C C . GLN A 1 150 ? 16.692 -7.116 -4.797 1.00 92.19 150 GLN A C 1
ATOM 1223 O O . GLN A 1 150 ? 15.991 -7.919 -5.416 1.00 92.19 150 GLN A O 1
ATOM 1228 N N . LYS A 1 151 ? 18.016 -7.259 -4.688 1.00 92.75 151 LYS A N 1
ATOM 1229 C CA . LYS A 1 151 ? 18.709 -8.503 -5.042 1.00 92.75 151 LYS A CA 1
ATOM 1230 C C . LYS A 1 151 ? 18.594 -9.483 -3.877 1.00 92.75 151 LYS A C 1
ATOM 1232 O O . LYS A 1 151 ? 18.622 -9.051 -2.729 1.00 92.75 151 LYS A O 1
ATOM 1237 N N . ILE A 1 152 ? 18.493 -10.775 -4.185 1.00 90.50 152 ILE A N 1
ATOM 1238 C CA . ILE A 1 152 ? 18.515 -11.833 -3.170 1.00 90.50 152 ILE A CA 1
ATOM 1239 C C . ILE A 1 152 ? 19.902 -11.849 -2.522 1.00 90.50 152 ILE A C 1
ATOM 1241 O O . ILE A 1 152 ? 20.919 -11.906 -3.219 1.00 90.50 152 ILE A O 1
ATOM 1245 N N . ASP A 1 153 ? 19.935 -11.750 -1.196 1.00 92.12 153 ASP A N 1
ATOM 1246 C CA . ASP A 1 153 ? 21.156 -11.863 -0.410 1.00 92.12 153 ASP A CA 1
ATOM 1247 C C . ASP A 1 153 ? 21.751 -13.268 -0.554 1.00 92.12 153 ASP A C 1
ATOM 1249 O O . ASP A 1 153 ? 21.051 -14.273 -0.439 1.00 92.12 153 ASP A O 1
ATOM 1253 N N . LYS A 1 154 ? 23.064 -13.342 -0.781 1.00 91.25 154 LYS A N 1
ATOM 1254 C CA . LYS A 1 154 ? 23.777 -14.619 -0.929 1.00 91.25 154 LYS A CA 1
ATOM 1255 C C . LYS A 1 154 ? 23.701 -15.451 0.344 1.00 91.25 154 LYS A C 1
ATOM 1257 O O . LYS A 1 154 ? 23.707 -16.675 0.270 1.00 91.25 154 LYS A O 1
ATOM 1262 N N . ASP A 1 155 ? 23.586 -14.785 1.487 1.00 93.12 155 ASP A N 1
ATOM 1263 C CA . ASP A 1 155 ? 23.534 -15.443 2.785 1.00 93.12 155 ASP A CA 1
ATOM 1264 C C . ASP A 1 155 ? 22.238 -16.239 2.991 1.00 93.12 155 ASP A C 1
ATOM 1266 O O . ASP A 1 155 ? 22.241 -17.168 3.796 1.00 93.12 155 ASP A O 1
ATOM 1270 N N . ILE A 1 156 ? 21.173 -15.973 2.216 1.00 91.25 156 ILE A N 1
ATOM 1271 C CA . ILE A 1 156 ? 19.951 -16.799 2.235 1.00 91.25 156 ILE A CA 1
ATOM 1272 C C . ILE A 1 156 ? 20.281 -18.249 1.877 1.00 91.25 156 ILE A C 1
ATOM 1274 O O . ILE A 1 156 ? 19.726 -19.164 2.474 1.00 91.25 156 ILE A O 1
ATOM 1278 N N . ALA A 1 157 ? 21.239 -18.484 0.974 1.00 90.00 157 ALA A N 1
ATOM 1279 C CA . ALA A 1 157 ? 21.641 -19.838 0.598 1.00 90.00 157 ALA A CA 1
ATOM 1280 C C . ALA A 1 157 ? 22.260 -20.633 1.763 1.00 90.00 157 ALA A C 1
ATOM 1282 O O . ALA A 1 157 ? 22.336 -21.855 1.692 1.00 90.00 157 ALA A O 1
ATOM 1283 N N . THR A 1 158 ? 22.709 -19.954 2.825 1.00 91.50 158 THR A N 1
ATOM 1284 C CA . THR A 1 158 ? 23.254 -20.607 4.023 1.00 91.50 158 THR A CA 1
ATOM 1285 C C . THR A 1 158 ? 22.180 -20.954 5.056 1.00 91.50 158 THR A C 1
ATOM 1287 O O . THR A 1 158 ? 22.480 -21.618 6.048 1.00 91.50 158 THR A O 1
ATOM 1290 N N . GLU A 1 159 ? 20.931 -20.536 4.835 1.00 89.19 159 GLU A N 1
ATOM 1291 C CA . GLU A 1 159 ? 19.821 -20.848 5.730 1.00 89.19 159 GLU A CA 1
ATOM 1292 C C . GLU A 1 159 ? 19.312 -22.279 5.563 1.00 89.19 159 GLU A C 1
ATOM 1294 O O . GLU A 1 159 ? 19.423 -22.869 4.482 1.00 89.19 159 GLU A O 1
ATOM 1299 N N . PRO A 1 160 ? 18.681 -22.842 6.607 1.00 89.50 160 PRO A N 1
ATOM 1300 C CA . PRO A 1 160 ? 17.903 -24.061 6.456 1.00 89.50 160 PRO A CA 1
ATOM 1301 C C . PRO A 1 160 ? 16.866 -23.884 5.340 1.00 89.50 160 PRO A C 1
ATOM 1303 O O . PRO A 1 160 ? 16.057 -22.960 5.391 1.00 89.50 160 PRO A O 1
ATOM 1306 N N . LEU A 1 161 ? 16.890 -24.770 4.339 1.00 88.06 161 LEU A N 1
ATOM 1307 C CA . LEU A 1 161 ? 16.036 -24.690 3.142 1.00 88.06 161 LEU A CA 1
ATOM 1308 C C . LEU A 1 161 ? 16.257 -23.423 2.291 1.00 88.06 161 LEU A C 1
ATOM 1310 O O . LEU A 1 161 ? 15.403 -23.065 1.481 1.00 88.06 161 LEU A O 1
ATOM 1314 N N . GLY A 1 162 ? 17.413 -22.767 2.425 1.00 87.56 162 GLY A N 1
ATOM 1315 C CA . GLY A 1 162 ? 17.771 -21.550 1.696 1.00 87.56 162 GLY A CA 1
ATOM 1316 C C . GLY A 1 162 ? 17.717 -21.681 0.171 1.00 87.56 162 GLY A C 1
ATOM 1317 O O . GLY A 1 162 ? 17.484 -20.700 -0.527 1.00 87.56 162 GLY A O 1
ATOM 1318 N N . GLU A 1 163 ? 17.853 -22.898 -0.363 1.00 89.31 163 GLU A N 1
ATOM 1319 C CA . GLU A 1 163 ? 17.693 -23.178 -1.795 1.00 89.31 163 GLU A CA 1
ATOM 1320 C C . GLU A 1 163 ? 16.263 -22.935 -2.312 1.00 89.31 163 GLU A C 1
ATOM 1322 O O . GLU A 1 163 ? 16.078 -22.650 -3.499 1.00 89.31 163 GLU A O 1
ATOM 1327 N N . PHE A 1 164 ? 15.263 -23.001 -1.428 1.00 91.25 164 PHE A N 1
ATOM 1328 C CA . PHE A 1 164 ? 13.851 -22.783 -1.739 1.00 91.25 164 PHE A CA 1
ATOM 1329 C C . PHE A 1 164 ? 13.350 -21.408 -1.302 1.0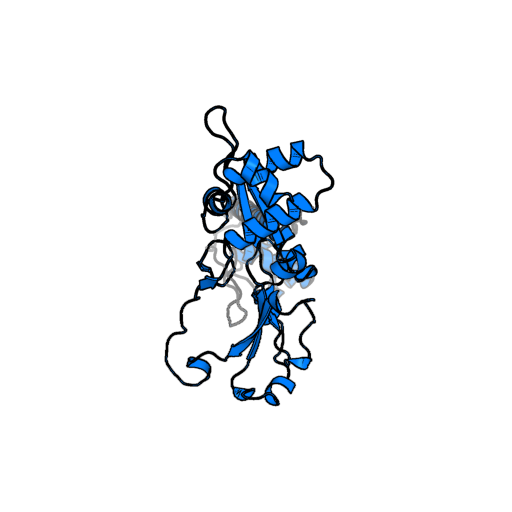0 91.25 164 PHE A C 1
ATOM 1331 O O . PHE A 1 164 ? 12.270 -21.009 -1.726 1.00 91.25 164 PHE A O 1
ATOM 1338 N N . ILE A 1 165 ? 14.101 -20.678 -0.476 1.00 93.19 165 ILE A N 1
ATOM 1339 C CA . ILE A 1 165 ? 13.688 -19.391 0.091 1.00 93.19 165 ILE A CA 1
ATOM 1340 C C . ILE A 1 165 ? 14.162 -18.246 -0.810 1.00 93.19 165 ILE A C 1
ATOM 1342 O O . ILE A 1 165 ? 15.319 -18.182 -1.217 1.00 93.19 165 ILE A O 1
ATOM 1346 N N . THR A 1 166 ? 13.267 -17.306 -1.111 1.00 92.62 166 THR A N 1
ATOM 1347 C CA . THR A 1 166 ? 13.580 -16.086 -1.881 1.00 92.62 166 THR A CA 1
ATOM 1348 C C . THR A 1 166 ? 13.652 -14.833 -1.006 1.00 92.62 166 THR A C 1
ATOM 1350 O O . THR A 1 166 ? 14.192 -13.807 -1.429 1.00 92.62 166 THR A O 1
ATOM 1353 N N . GLY A 1 167 ? 13.133 -14.911 0.219 1.00 94.81 167 GLY A N 1
ATOM 1354 C CA . GLY A 1 167 ? 13.127 -13.841 1.208 1.00 94.81 167 GLY A CA 1
ATOM 1355 C C . GLY A 1 167 ? 12.119 -14.118 2.318 1.00 94.81 167 GLY A C 1
ATOM 1356 O O . GLY A 1 167 ? 11.640 -15.239 2.470 1.00 94.81 167 GLY A O 1
ATOM 1357 N N . TYR A 1 168 ? 11.762 -13.083 3.069 1.00 96.06 168 TYR A N 1
ATOM 1358 C CA . TYR A 1 168 ? 10.802 -13.156 4.165 1.00 96.06 168 TYR A CA 1
ATOM 1359 C C . TYR A 1 168 ? 9.718 -12.092 4.013 1.00 96.06 168 TYR A C 1
ATOM 1361 O O . TYR A 1 168 ? 10.009 -10.945 3.667 1.00 96.06 168 TYR A O 1
ATOM 1369 N N . LYS A 1 169 ? 8.469 -12.464 4.311 1.00 96.31 169 LYS A N 1
ATOM 1370 C CA . LYS A 1 169 ? 7.313 -11.565 4.396 1.00 96.31 169 LYS A CA 1
ATOM 1371 C C . LYS A 1 169 ? 6.947 -11.334 5.858 1.00 96.31 169 LYS A C 1
ATOM 1373 O O . LYS A 1 169 ? 6.750 -12.288 6.607 1.00 96.31 169 LYS A O 1
ATOM 1378 N N . PHE A 1 170 ? 6.810 -10.079 6.260 1.00 97.44 170 PHE A N 1
ATOM 1379 C CA . PHE A 1 170 ? 6.301 -9.711 7.572 1.00 97.44 170 PHE A CA 1
ATOM 1380 C C . PHE A 1 170 ? 4.773 -9.683 7.570 1.00 97.44 170 PHE A C 1
ATOM 1382 O O . PHE A 1 170 ? 4.153 -9.004 6.750 1.00 97.44 170 PHE A O 1
ATOM 1389 N N . SER A 1 171 ? 4.173 -10.360 8.542 1.00 96.25 171 SER A N 1
ATOM 1390 C CA . SER A 1 171 ? 2.732 -10.376 8.774 1.00 96.25 171 SER A CA 1
ATOM 1391 C C . SER A 1 171 ? 2.438 -9.834 10.170 1.00 96.25 171 SER A C 1
ATOM 1393 O O . SER A 1 171 ? 2.731 -10.485 11.171 1.00 96.25 171 SER A O 1
ATOM 1395 N N . ALA A 1 172 ? 1.877 -8.625 10.236 1.00 96.94 172 ALA A N 1
ATOM 1396 C CA . ALA A 1 172 ? 1.363 -8.038 11.476 1.00 96.94 172 ALA A CA 1
ATOM 1397 C C . ALA A 1 172 ? 0.086 -8.752 11.946 1.00 96.94 172 ALA A C 1
ATOM 1399 O O . ALA A 1 172 ? -0.704 -9.189 11.113 1.00 96.94 172 ALA A O 1
ATOM 1400 N N . THR A 1 173 ? -0.160 -8.812 13.255 1.00 95.38 173 THR A N 1
ATOM 1401 C CA . THR A 1 173 ? -1.442 -9.300 13.785 1.00 95.38 173 THR A CA 1
ATOM 1402 C C . THR A 1 173 ? -2.540 -8.244 13.652 1.00 95.38 173 THR A C 1
ATOM 1404 O O . THR A 1 173 ? -2.347 -7.080 14.012 1.00 95.38 173 THR A O 1
ATOM 1407 N N . MET A 1 174 ? -3.707 -8.645 13.140 1.00 95.38 174 MET A N 1
ATOM 1408 C CA . MET A 1 174 ? -4.836 -7.749 12.851 1.00 95.38 174 MET A CA 1
ATOM 1409 C C . MET A 1 174 ? -5.713 -7.545 14.086 1.00 95.38 174 MET A C 1
ATOM 1411 O O . MET A 1 174 ? -6.829 -8.055 14.176 1.00 95.38 174 MET A O 1
ATOM 1415 N N . GLN A 1 175 ? -5.178 -6.818 15.064 1.00 93.56 175 GLN A N 1
ATOM 1416 C CA . GLN A 1 175 ? -5.854 -6.537 16.328 1.00 93.56 175 GLN A CA 1
ATOM 1417 C C . GLN A 1 175 ? -5.900 -5.036 16.601 1.00 93.56 175 GLN A C 1
ATOM 1419 O O . GLN A 1 175 ? -4.968 -4.306 16.257 1.00 93.56 175 GLN A O 1
ATOM 1424 N N . MET A 1 176 ? -6.925 -4.578 17.314 1.00 91.56 176 MET A N 1
ATOM 1425 C CA . MET A 1 176 ? -7.044 -3.193 17.769 1.00 91.56 176 MET A CA 1
ATOM 1426 C C . MET A 1 176 ? -5.880 -2.782 18.663 1.00 91.56 176 MET A C 1
ATOM 1428 O O . MET A 1 176 ? -5.446 -1.637 18.616 1.00 91.56 176 MET A O 1
ATOM 1432 N N . ARG A 1 177 ? -5.311 -3.695 19.453 1.00 92.81 177 ARG A N 1
ATOM 1433 C CA . ARG A 1 177 ? -4.120 -3.403 20.270 1.00 92.81 177 ARG A CA 1
ATOM 1434 C C . ARG A 1 177 ? -2.823 -3.288 19.461 1.00 92.81 177 ARG A C 1
ATOM 1436 O O . ARG A 1 177 ? -1.833 -2.776 19.982 1.00 92.81 177 ARG A O 1
ATOM 1443 N N . THR A 1 178 ? -2.793 -3.751 18.210 1.00 94.94 178 THR A N 1
ATOM 1444 C CA . THR A 1 178 ? -1.580 -3.717 17.389 1.00 94.94 178 THR A CA 1
ATOM 1445 C C . THR A 1 178 ? -1.207 -2.263 17.065 1.00 94.94 178 THR A C 1
ATOM 1447 O O . THR A 1 178 ? -2.038 -1.504 16.557 1.00 94.94 178 THR A O 1
ATOM 1450 N N . PRO A 1 179 ? 0.037 -1.823 17.339 1.00 95.56 179 PRO A N 1
ATOM 1451 C CA . PRO A 1 179 ? 0.434 -0.444 17.074 1.00 95.56 179 PRO A CA 1
ATOM 1452 C C . PRO A 1 179 ? 0.413 -0.101 15.578 1.00 95.56 179 PRO A C 1
ATOM 1454 O O . PRO A 1 179 ? 0.834 -0.905 14.744 1.00 95.56 179 PRO A O 1
ATOM 1457 N N . ALA A 1 180 ? 0.052 1.143 15.238 1.00 95.62 180 ALA A N 1
ATOM 1458 C CA . ALA A 1 180 ? 0.007 1.618 13.848 1.00 95.62 180 ALA A CA 1
ATOM 1459 C C . ALA A 1 180 ? 1.328 1.397 13.098 1.00 95.62 180 ALA A C 1
ATOM 1461 O O . ALA A 1 180 ? 1.324 0.949 11.958 1.00 95.62 180 ALA A O 1
ATOM 1462 N N . ARG A 1 181 ? 2.471 1.633 13.760 1.00 95.88 181 ARG A N 1
ATOM 1463 C CA . ARG A 1 181 ? 3.805 1.411 13.176 1.00 95.88 181 ARG A CA 1
ATOM 1464 C C . ARG A 1 181 ? 4.050 -0.036 12.737 1.00 95.88 181 ARG A C 1
ATOM 1466 O O . ARG A 1 181 ? 4.903 -0.251 11.889 1.00 95.88 181 ARG A O 1
ATOM 1473 N N . ILE A 1 182 ? 3.351 -1.005 13.331 1.00 97.06 182 ILE A N 1
ATOM 1474 C CA . ILE A 1 182 ? 3.458 -2.428 12.990 1.00 97.06 182 ILE A CA 1
ATOM 1475 C C . ILE A 1 182 ? 2.490 -2.768 11.858 1.00 97.06 182 ILE A C 1
ATOM 1477 O O . ILE A 1 182 ? 2.906 -3.369 10.873 1.00 97.06 182 ILE A O 1
ATOM 1481 N N . LEU A 1 183 ? 1.233 -2.317 11.955 1.00 96.94 183 LEU A N 1
ATOM 1482 C CA . LEU A 1 183 ? 0.234 -2.478 10.889 1.00 96.94 183 LEU A CA 1
ATOM 1483 C C . LEU A 1 183 ? 0.729 -1.880 9.566 1.00 96.94 183 LEU A C 1
ATOM 1485 O O . LEU A 1 183 ? 0.639 -2.511 8.522 1.00 96.94 183 LEU A O 1
ATOM 1489 N N . GLN A 1 184 ? 1.371 -0.711 9.624 1.00 97.38 184 GLN A N 1
ATOM 1490 C CA . GLN A 1 184 ? 1.979 -0.048 8.469 1.00 97.38 184 GLN A CA 1
ATOM 1491 C C . GLN A 1 184 ? 3.126 -0.837 7.814 1.00 97.38 184 GLN A C 1
ATOM 1493 O O . GLN A 1 184 ? 3.597 -0.449 6.745 1.00 97.38 184 GLN A O 1
ATOM 1498 N N . GLN A 1 185 ? 3.619 -1.896 8.457 1.00 97.62 185 GLN A N 1
ATOM 1499 C CA . GLN A 1 185 ? 4.661 -2.780 7.935 1.00 97.62 185 GLN A CA 1
ATOM 1500 C C . GLN A 1 185 ? 4.107 -4.126 7.460 1.00 97.62 185 GLN A C 1
ATOM 1502 O O . GLN A 1 185 ? 4.880 -4.955 6.984 1.00 97.62 185 GLN A O 1
ATOM 1507 N N . HIS A 1 186 ? 2.797 -4.359 7.577 1.00 97.44 186 HIS A N 1
ATOM 1508 C CA . HIS A 1 186 ? 2.170 -5.585 7.101 1.00 97.44 186 HIS A CA 1
ATOM 1509 C C . HIS A 1 186 ? 2.460 -5.803 5.606 1.00 97.44 186 HIS A C 1
ATOM 1511 O O . HIS A 1 186 ? 2.405 -4.879 4.797 1.00 97.44 186 HIS A O 1
ATOM 1517 N N . GLY A 1 187 ? 2.827 -7.028 5.241 1.00 95.81 187 GLY A N 1
ATOM 1518 C CA . GLY A 1 187 ? 3.205 -7.375 3.877 1.00 95.81 187 GLY A CA 1
ATOM 1519 C C . GLY A 1 187 ? 4.602 -6.911 3.462 1.00 95.81 187 GLY A C 1
ATOM 1520 O O . GLY A 1 187 ? 4.931 -7.027 2.284 1.00 95.81 187 GLY A O 1
ATOM 1521 N N . ARG A 1 188 ? 5.436 -6.410 4.386 1.00 97.31 188 ARG A N 1
ATOM 1522 C CA . ARG A 1 188 ? 6.831 -6.067 4.084 1.00 97.31 188 ARG A CA 1
ATOM 1523 C C . ARG A 1 188 ? 7.612 -7.283 3.626 1.00 97.31 188 ARG A C 1
ATOM 1525 O O . ARG A 1 188 ? 7.563 -8.313 4.279 1.00 97.31 188 ARG A O 1
ATOM 1532 N N . ILE A 1 189 ? 8.363 -7.134 2.539 1.00 97.00 189 ILE A N 1
ATOM 1533 C CA . ILE A 1 189 ? 9.193 -8.196 1.974 1.00 97.00 189 ILE A CA 1
ATOM 1534 C C . ILE A 1 189 ? 10.660 -7.773 2.042 1.00 97.00 189 ILE A C 1
ATOM 1536 O O . ILE A 1 189 ? 11.021 -6.677 1.603 1.00 97.00 189 ILE A O 1
ATOM 1540 N N . GLU A 1 190 ? 11.497 -8.654 2.579 1.00 96.62 190 GLU A N 1
ATOM 1541 C CA . GLU A 1 190 ? 12.949 -8.494 2.641 1.00 96.62 190 GLU A CA 1
ATOM 1542 C C . GLU A 1 190 ? 13.615 -9.735 2.044 1.00 96.62 190 GLU A C 1
ATOM 1544 O O . GLU A 1 190 ? 13.389 -10.853 2.502 1.00 96.62 190 GLU A O 1
ATOM 1549 N N . LYS A 1 191 ? 14.443 -9.546 1.014 1.00 95.38 191 LYS A N 1
ATOM 1550 C CA . LYS A 1 191 ? 15.219 -10.615 0.366 1.00 95.38 191 LYS A CA 1
ATOM 1551 C C . LYS A 1 191 ? 16.596 -10.774 1.018 1.00 95.38 191 LYS A C 1
ATOM 1553 O O . LYS A 1 191 ? 17.611 -10.869 0.329 1.00 95.38 191 LYS A O 1
ATOM 1558 N N . SER A 1 192 ? 16.627 -10.751 2.348 1.00 94.31 192 SER A N 1
ATOM 1559 C CA . SER A 1 192 ? 17.822 -10.943 3.172 1.00 94.31 192 SER A CA 1
ATOM 1560 C C . SER A 1 192 ? 17.664 -12.127 4.118 1.00 94.31 192 SER A C 1
ATOM 1562 O O . SER A 1 192 ? 16.554 -12.614 4.334 1.00 94.31 192 SER A O 1
ATOM 1564 N N . ALA A 1 193 ? 18.787 -12.591 4.667 1.00 93.38 193 ALA A N 1
ATOM 1565 C CA . ALA A 1 193 ? 18.773 -13.686 5.622 1.00 93.38 193 ALA A CA 1
ATOM 1566 C C . ALA A 1 193 ? 18.040 -13.313 6.930 1.00 93.38 193 ALA A C 1
ATOM 1568 O O . ALA A 1 193 ? 18.039 -12.148 7.339 1.00 93.38 193 ALA A O 1
ATOM 1569 N N . SER A 1 194 ? 17.466 -14.294 7.623 1.00 93.19 194 SER A N 1
ATOM 1570 C CA . SER A 1 194 ? 16.592 -14.154 8.791 1.00 93.19 194 SER A CA 1
ATOM 1571 C C . SER A 1 194 ? 17.205 -13.332 9.930 1.00 93.19 194 SER A C 1
ATOM 1573 O O . SER A 1 194 ? 16.521 -12.511 10.544 1.00 93.19 194 SER A O 1
ATOM 1575 N N . TRP A 1 195 ? 18.512 -13.459 10.177 1.00 91.44 195 TRP A N 1
ATOM 1576 C CA . TRP A 1 195 ? 19.228 -12.675 11.197 1.00 91.44 195 TRP A CA 1
ATOM 1577 C C . TRP A 1 195 ? 19.547 -11.233 10.775 1.00 91.44 195 TRP A C 1
ATOM 1579 O O . TRP A 1 195 ? 19.933 -10.422 11.617 1.00 91.44 195 TRP A O 1
ATOM 1589 N N . LYS A 1 196 ? 19.402 -10.896 9.489 1.00 94.69 196 LYS A N 1
ATOM 1590 C CA . LYS A 1 196 ? 19.567 -9.534 8.953 1.00 94.69 196 LYS A CA 1
ATOM 1591 C C . LYS A 1 196 ? 18.243 -8.779 8.839 1.00 94.69 196 LYS A C 1
ATOM 1593 O O . LYS A 1 196 ? 18.242 -7.615 8.432 1.00 94.69 196 LYS A O 1
ATOM 1598 N N . LEU A 1 197 ? 17.120 -9.420 9.162 1.00 94.62 197 LEU A N 1
ATOM 1599 C CA . LEU A 1 197 ? 15.805 -8.797 9.072 1.00 94.62 197 LEU A CA 1
ATOM 1600 C C . LEU A 1 197 ? 15.678 -7.625 10.059 1.00 94.62 197 LEU A C 1
ATOM 1602 O O . LEU A 1 197 ? 16.184 -7.686 11.185 1.00 94.62 197 LEU A O 1
ATOM 1606 N N . PRO A 1 198 ? 14.982 -6.540 9.675 1.00 94.75 198 PRO A N 1
ATOM 1607 C CA . PRO A 1 198 ? 14.805 -5.400 10.556 1.00 94.75 198 PRO A CA 1
ATOM 1608 C C . PRO A 1 198 ? 13.935 -5.772 11.764 1.00 94.75 198 PRO A C 1
ATOM 1610 O O . PRO A 1 198 ? 12.898 -6.432 11.647 1.00 94.75 198 PRO A O 1
ATOM 1613 N N . LYS A 1 199 ? 14.320 -5.275 12.943 1.00 94.19 199 LYS A N 1
ATOM 1614 C CA . LYS A 1 199 ? 13.540 -5.445 14.173 1.00 94.19 199 LYS A CA 1
ATOM 1615 C C . LYS A 1 199 ? 12.335 -4.500 14.180 1.00 94.19 199 LYS A C 1
ATOM 1617 O O . LYS A 1 199 ? 12.426 -3.363 14.634 1.00 94.19 199 LYS A O 1
ATOM 1622 N N . LEU A 1 200 ? 11.206 -4.975 13.655 1.00 94.44 200 LEU A N 1
ATOM 1623 C CA . LEU A 1 200 ? 9.960 -4.202 13.579 1.00 94.44 200 LEU A CA 1
ATOM 1624 C C . LEU A 1 200 ? 9.163 -4.243 14.891 1.00 94.44 200 LEU A C 1
ATOM 1626 O O . LEU A 1 200 ? 8.652 -3.219 15.352 1.00 94.44 200 LEU A O 1
ATOM 1630 N N . ILE A 1 201 ? 9.072 -5.425 15.498 1.00 94.88 201 ILE A N 1
ATOM 1631 C CA . ILE A 1 201 ? 8.229 -5.700 16.666 1.00 94.88 201 ILE A CA 1
ATOM 1632 C C . ILE A 1 201 ? 8.976 -5.477 17.985 1.00 94.88 201 ILE A C 1
ATOM 1634 O O . ILE A 1 201 ? 10.184 -5.708 18.086 1.00 94.88 201 ILE A O 1
ATOM 1638 N N . SER A 1 202 ? 8.245 -5.024 19.003 1.00 93.50 202 SER A N 1
ATOM 1639 C CA . SER A 1 202 ? 8.717 -5.013 20.394 1.00 93.50 202 SER A CA 1
ATOM 1640 C C . SER A 1 202 ? 8.307 -6.280 21.138 1.00 93.50 202 SER A C 1
ATOM 1642 O O . SER A 1 202 ? 9.056 -6.752 21.987 1.00 93.50 202 SER A O 1
ATOM 1644 N N . GLU A 1 203 ? 7.147 -6.837 20.795 1.00 94.69 203 GLU A N 1
ATOM 1645 C CA . GLU A 1 203 ? 6.565 -8.017 21.432 1.00 94.69 203 GLU A CA 1
ATOM 1646 C C . GLU A 1 203 ? 6.234 -9.072 20.377 1.00 94.69 203 GLU A C 1
ATOM 1648 O O . GLU A 1 203 ? 5.814 -8.744 19.268 1.00 94.69 203 GLU A O 1
ATOM 1653 N N . THR A 1 204 ? 6.404 -10.347 20.718 1.00 92.94 204 THR A N 1
ATOM 1654 C CA . THR A 1 204 ? 6.303 -11.469 19.769 1.00 92.94 204 THR A CA 1
ATOM 1655 C C . THR A 1 204 ? 4.908 -11.650 19.173 1.00 92.94 204 THR A C 1
ATOM 1657 O O . THR A 1 204 ? 4.787 -12.102 18.041 1.00 92.94 204 THR A O 1
ATOM 1660 N N . TRP A 1 205 ? 3.850 -11.256 19.887 1.00 94.19 205 TRP A N 1
ATOM 1661 C CA . TRP A 1 205 ? 2.474 -11.348 19.386 1.00 94.19 205 TRP A CA 1
ATOM 1662 C C . TRP A 1 205 ? 2.137 -10.295 18.320 1.00 94.19 205 TRP A C 1
ATOM 1664 O O . TRP A 1 205 ? 1.093 -10.394 17.685 1.00 94.19 205 TRP A O 1
ATOM 1674 N N . GLN A 1 206 ? 2.973 -9.271 18.116 1.00 95.44 206 GLN A N 1
ATOM 1675 C CA . GLN A 1 206 ? 2.664 -8.158 17.206 1.00 95.44 206 GLN A CA 1
ATOM 1676 C C . GLN A 1 206 ? 2.776 -8.541 15.724 1.00 95.44 206 GLN A C 1
ATOM 1678 O O . GLN A 1 206 ? 2.220 -7.863 14.859 1.00 95.44 206 GLN A O 1
ATOM 1683 N N . GLY A 1 207 ? 3.508 -9.607 15.414 1.00 95.31 207 GLY A N 1
ATOM 1684 C CA . GLY A 1 207 ? 3.669 -10.092 14.053 1.00 95.31 207 GLY A CA 1
ATOM 1685 C C . GLY A 1 207 ? 4.811 -11.085 13.920 1.00 95.31 207 GLY A C 1
ATOM 1686 O O . GLY A 1 207 ? 5.571 -11.314 14.858 1.00 95.31 207 GLY A O 1
ATOM 1687 N N . ILE A 1 208 ? 4.934 -11.659 12.731 1.00 95.81 208 ILE A N 1
ATOM 1688 C CA . ILE A 1 208 ? 5.910 -12.702 12.424 1.00 95.81 208 ILE A CA 1
ATOM 1689 C C . ILE A 1 208 ? 6.518 -12.488 11.039 1.00 95.81 208 ILE A C 1
ATOM 1691 O O . ILE A 1 208 ? 5.863 -11.977 10.132 1.00 95.81 208 ILE A O 1
ATOM 1695 N N . TRP A 1 209 ? 7.779 -12.885 10.883 1.00 96.44 209 TRP A N 1
ATOM 1696 C CA . TRP A 1 209 ? 8.407 -13.057 9.579 1.00 96.44 209 TRP A CA 1
ATOM 1697 C C . TRP A 1 209 ? 8.222 -14.498 9.121 1.00 96.44 209 TRP A C 1
ATOM 1699 O O . TRP A 1 209 ? 8.622 -15.426 9.820 1.00 96.44 209 TRP A O 1
ATOM 1709 N N . SER A 1 210 ? 7.632 -14.676 7.947 1.00 94.25 210 SER A N 1
ATOM 1710 C CA . SER A 1 210 ? 7.440 -15.983 7.324 1.00 94.25 210 SER A CA 1
ATOM 1711 C C . SER A 1 210 ? 8.297 -16.079 6.064 1.00 94.25 210 SER A C 1
ATOM 1713 O O . SER A 1 210 ? 8.359 -15.098 5.316 1.00 94.25 210 SER A O 1
ATOM 1715 N N . PRO A 1 211 ? 8.971 -17.215 5.818 1.00 94.81 211 PRO A N 1
ATOM 1716 C CA . PRO A 1 211 ? 9.744 -17.395 4.598 1.00 94.81 211 PRO A CA 1
ATOM 1717 C C . PRO A 1 211 ? 8.819 -17.355 3.380 1.00 94.81 211 PRO A C 1
ATOM 1719 O O . PRO A 1 211 ? 7.706 -17.881 3.407 1.00 94.81 211 PRO A O 1
ATOM 1722 N N . ILE A 1 212 ? 9.292 -16.720 2.315 1.00 93.25 212 ILE A N 1
ATOM 1723 C CA . ILE A 1 212 ? 8.688 -16.759 0.987 1.00 93.25 212 ILE A CA 1
ATOM 1724 C C . ILE A 1 212 ? 9.465 -17.795 0.195 1.00 93.25 212 ILE A C 1
ATOM 1726 O O . ILE A 1 212 ? 10.684 -17.677 0.039 1.00 93.25 212 ILE A O 1
ATOM 1730 N N . THR A 1 213 ? 8.767 -18.808 -0.295 1.00 92.00 213 THR A N 1
ATOM 1731 C CA . THR A 1 213 ? 9.373 -19.828 -1.140 1.00 92.00 213 THR A CA 1
ATOM 1732 C C . THR A 1 213 ? 9.407 -19.377 -2.594 1.00 92.00 213 THR A C 1
ATOM 1734 O O . THR A 1 213 ? 8.691 -18.460 -3.000 1.00 92.00 213 THR A O 1
ATOM 1737 N N . LYS A 1 214 ? 10.254 -20.025 -3.389 1.00 91.19 214 LYS A N 1
ATOM 1738 C CA . LYS A 1 214 ? 10.107 -20.037 -4.843 1.00 91.19 214 LYS A CA 1
ATOM 1739 C C . LYS A 1 214 ? 8.708 -20.535 -5.209 1.00 91.19 214 LYS A C 1
ATOM 1741 O O . LYS A 1 214 ? 8.084 -21.268 -4.437 1.00 91.19 214 LYS A O 1
ATOM 1746 N N . SER A 1 215 ? 8.234 -20.128 -6.376 1.00 90.50 215 SER A N 1
ATOM 1747 C CA . SER A 1 215 ? 7.006 -20.692 -6.934 1.00 90.50 215 SER A CA 1
ATOM 1748 C C . SER A 1 215 ? 7.192 -22.168 -7.292 1.00 90.50 215 SER A C 1
ATOM 1750 O O . SER A 1 215 ? 8.316 -22.606 -7.550 1.00 90.50 215 SER A O 1
ATOM 1752 N N . TRP A 1 216 ? 6.101 -22.932 -7.374 1.00 91.06 216 TRP A N 1
ATOM 1753 C CA . TRP A 1 216 ? 6.130 -24.326 -7.830 1.00 91.06 216 TRP A CA 1
ATOM 1754 C C . TRP A 1 216 ? 6.831 -24.453 -9.185 1.00 91.06 216 TRP A C 1
ATOM 1756 O O . TRP A 1 216 ? 7.704 -25.300 -9.361 1.00 91.06 216 TRP A O 1
ATOM 1766 N N . ARG A 1 217 ? 6.545 -23.531 -10.111 1.00 91.81 217 ARG A N 1
ATOM 1767 C CA . ARG A 1 217 ? 7.144 -23.515 -11.453 1.00 91.81 217 ARG A CA 1
ATOM 1768 C C . ARG A 1 217 ? 8.642 -23.217 -11.446 1.00 91.81 217 ARG A C 1
ATOM 1770 O O . ARG A 1 217 ? 9.368 -23.764 -12.262 1.00 91.81 217 ARG A O 1
ATOM 1777 N N . GLU A 1 218 ? 9.119 -22.391 -10.517 1.00 89.56 218 GLU A N 1
ATOM 1778 C CA . GLU A 1 218 ? 10.560 -22.171 -10.303 1.00 89.56 218 GLU A CA 1
ATOM 1779 C C . GLU A 1 218 ? 11.264 -23.382 -9.670 1.00 89.56 218 GLU A C 1
ATOM 1781 O O . GLU A 1 218 ? 12.494 -23.431 -9.648 1.00 89.56 218 GLU A O 1
ATOM 1786 N N . MET A 1 219 ? 10.500 -24.339 -9.138 1.00 88.75 219 MET A N 1
ATOM 1787 C CA . MET A 1 219 ? 10.985 -25.634 -8.659 1.00 88.75 219 MET A CA 1
ATOM 1788 C C . MET A 1 219 ? 10.740 -26.764 -9.675 1.00 88.75 219 MET A C 1
ATOM 1790 O O . MET A 1 219 ? 10.777 -27.930 -9.294 1.00 88.75 219 MET A O 1
ATOM 1794 N N . ASP A 1 220 ? 10.467 -26.435 -10.943 1.00 89.81 220 ASP A N 1
ATOM 1795 C CA . ASP A 1 220 ? 10.130 -27.388 -12.012 1.00 89.81 220 ASP A CA 1
ATOM 1796 C C . ASP A 1 220 ? 8.885 -28.253 -11.714 1.00 89.81 220 ASP A C 1
ATOM 1798 O O . ASP A 1 220 ? 8.737 -29.370 -12.214 1.00 89.81 220 ASP A O 1
ATOM 1802 N N . ILE A 1 221 ? 7.957 -27.724 -10.911 1.00 91.31 221 ILE A N 1
ATOM 1803 C CA . ILE A 1 221 ? 6.671 -28.343 -10.585 1.00 91.31 221 ILE A CA 1
ATOM 1804 C C . ILE A 1 221 ? 5.558 -27.515 -11.237 1.00 91.31 221 ILE A C 1
ATOM 1806 O O . ILE A 1 221 ? 5.295 -26.377 -10.850 1.00 91.31 221 ILE A O 1
ATOM 1810 N N . ASP A 1 222 ? 4.877 -28.079 -12.234 1.00 91.75 222 ASP A N 1
ATOM 1811 C CA . ASP A 1 222 ? 3.787 -27.390 -12.937 1.00 91.75 222 ASP A CA 1
ATOM 1812 C C . ASP A 1 222 ? 2.465 -27.505 -12.167 1.00 91.75 222 ASP A C 1
ATOM 1814 O O . ASP A 1 222 ? 1.577 -28.293 -12.492 1.00 91.75 222 ASP A O 1
ATOM 1818 N N . ILE A 1 223 ? 2.379 -26.745 -11.077 1.00 92.00 223 ILE A N 1
ATOM 1819 C CA . ILE A 1 223 ? 1.189 -26.609 -10.241 1.00 92.00 223 ILE A CA 1
ATOM 1820 C C . ILE A 1 223 ? 0.904 -25.118 -10.066 1.00 92.00 223 ILE A C 1
ATOM 1822 O O . ILE A 1 223 ? 1.817 -24.297 -9.943 1.00 92.00 223 ILE A O 1
ATOM 1826 N N . ASP A 1 224 ? -0.378 -24.760 -10.074 1.00 88.50 224 ASP A N 1
ATOM 1827 C CA . ASP A 1 224 ? -0.798 -23.396 -9.783 1.00 88.50 224 ASP A CA 1
ATOM 1828 C C . ASP A 1 224 ? -0.532 -23.025 -8.323 1.00 88.50 224 ASP A C 1
ATOM 1830 O O . ASP A 1 224 ? -0.716 -23.821 -7.400 1.00 88.50 224 ASP A O 1
ATOM 1834 N N . GLU A 1 225 ? -0.122 -21.777 -8.111 1.00 87.00 225 GLU A N 1
ATOM 1835 C CA . GLU A 1 225 ? 0.038 -21.246 -6.764 1.00 87.00 225 GLU A CA 1
ATOM 1836 C C . GLU A 1 225 ? -1.296 -21.229 -6.023 1.00 87.00 225 GLU A C 1
ATOM 1838 O O . GLU A 1 225 ? -2.351 -20.924 -6.590 1.00 87.00 225 GLU A O 1
ATOM 1843 N N . MET A 1 226 ? -1.242 -21.520 -4.724 1.00 84.44 226 MET A N 1
ATOM 1844 C CA . MET A 1 226 ? -2.429 -21.417 -3.888 1.00 84.44 226 MET A CA 1
ATOM 1845 C C . MET A 1 226 ? -2.909 -19.959 -3.840 1.00 84.44 226 MET A C 1
ATOM 1847 O O . MET A 1 226 ? -2.089 -19.041 -3.719 1.00 84.44 226 MET A O 1
ATOM 1851 N N . PRO A 1 227 ? -4.231 -19.717 -3.900 1.00 80.50 227 PRO A N 1
ATOM 1852 C CA . PRO A 1 227 ? -4.766 -18.370 -3.775 1.00 80.50 227 PRO A CA 1
ATOM 1853 C C . PRO A 1 227 ? -4.426 -17.784 -2.402 1.00 80.50 227 PRO A C 1
ATOM 1855 O O . PRO A 1 227 ? -4.212 -18.511 -1.427 1.00 80.50 227 PRO A O 1
ATOM 1858 N N . MET A 1 228 ? -4.403 -16.452 -2.315 1.00 77.94 228 MET A N 1
ATOM 1859 C CA . MET A 1 228 ? -4.182 -15.775 -1.039 1.00 77.94 228 MET A CA 1
ATOM 1860 C C . MET A 1 228 ? -5.238 -16.217 -0.023 1.00 77.94 228 MET A C 1
ATOM 1862 O O . MET A 1 228 ? -6.438 -16.134 -0.279 1.00 77.94 228 MET A O 1
ATOM 1866 N N . GLY A 1 229 ? -4.767 -16.715 1.119 1.00 87.19 229 GLY A N 1
ATOM 1867 C CA . GLY A 1 229 ? -5.629 -17.182 2.195 1.00 87.19 229 GLY A CA 1
ATOM 1868 C C . GLY A 1 229 ? -6.250 -16.044 3.003 1.00 87.19 229 GLY A C 1
ATOM 1869 O O . GLY A 1 229 ? -6.217 -14.868 2.633 1.00 87.19 229 GLY A O 1
ATOM 1870 N N . THR A 1 230 ? -6.780 -16.411 4.163 1.00 92.62 230 THR A N 1
ATOM 1871 C CA . THR A 1 230 ? -7.245 -15.475 5.186 1.00 92.62 230 THR A CA 1
ATOM 1872 C C . THR A 1 230 ? -6.296 -15.471 6.379 1.00 92.62 230 THR A C 1
ATOM 1874 O O . THR A 1 230 ? -5.465 -16.365 6.548 1.00 92.62 230 THR A O 1
ATOM 1877 N N . MET A 1 231 ? -6.421 -14.456 7.226 1.00 92.12 231 MET A N 1
ATOM 1878 C CA . MET A 1 231 ? -5.734 -14.379 8.506 1.00 92.12 231 MET A CA 1
ATOM 1879 C C . MET A 1 231 ? -6.708 -14.076 9.642 1.00 92.12 231 MET A C 1
ATOM 1881 O O . MET A 1 231 ? -7.756 -13.462 9.443 1.00 92.12 231 MET A O 1
ATOM 1885 N N . ALA A 1 232 ? -6.343 -14.498 10.851 1.00 90.56 232 ALA A N 1
ATOM 1886 C CA . ALA A 1 232 ? -7.123 -14.219 12.047 1.00 90.56 232 ALA A CA 1
ATOM 1887 C C . ALA A 1 232 ? -7.016 -12.741 12.460 1.00 90.56 232 ALA A C 1
ATOM 1889 O O . ALA A 1 232 ? -5.943 -12.132 12.405 1.00 90.56 232 ALA A O 1
ATOM 1890 N N . SER A 1 233 ? -8.135 -12.197 12.924 1.00 93.38 233 SER A N 1
ATOM 1891 C CA . SER A 1 233 ? -8.288 -10.836 13.432 1.00 93.38 233 SER A CA 1
ATOM 1892 C C . SER A 1 233 ? -9.254 -10.805 14.620 1.00 93.38 233 SER A C 1
ATOM 1894 O O . SER A 1 233 ? -9.908 -11.808 14.913 1.00 93.38 233 SER A O 1
ATOM 1896 N N . ASP A 1 234 ? -9.392 -9.647 15.270 1.00 88.69 234 ASP A N 1
ATOM 1897 C CA . ASP A 1 234 ? -10.371 -9.461 16.357 1.00 88.69 234 ASP A CA 1
ATOM 1898 C C . ASP A 1 234 ? -11.831 -9.659 15.901 1.00 88.69 234 ASP A C 1
ATOM 1900 O O . ASP A 1 234 ? -12.691 -9.953 16.727 1.00 88.69 234 ASP A O 1
ATOM 1904 N N . ILE A 1 235 ? -12.110 -9.543 14.597 1.00 90.94 235 ILE A N 1
ATOM 1905 C CA . ILE A 1 235 ? -13.454 -9.682 14.014 1.00 90.94 235 ILE A CA 1
ATOM 1906 C C . ILE A 1 235 ? -13.648 -10.999 13.242 1.00 90.94 235 ILE A C 1
ATOM 1908 O O . ILE A 1 235 ? -14.603 -11.147 12.482 1.00 90.94 235 ILE A O 1
ATOM 1912 N N . GLY A 1 236 ? -12.737 -11.962 13.406 1.00 90.62 236 GLY A N 1
ATOM 1913 C CA . GLY A 1 236 ? -12.750 -13.232 12.676 1.00 90.62 236 GLY A CA 1
ATOM 1914 C C . GLY A 1 236 ? -11.723 -13.282 11.545 1.00 90.62 236 GLY A C 1
ATOM 1915 O O . GLY A 1 236 ? -10.607 -12.785 11.688 1.00 90.62 236 GLY A O 1
ATOM 1916 N N . GLN A 1 237 ? -12.059 -13.944 10.438 1.00 92.44 237 GLN A N 1
ATOM 1917 C CA . GLN A 1 237 ? -11.149 -14.110 9.299 1.00 92.44 237 GLN A CA 1
ATOM 1918 C C . GLN A 1 237 ? -11.212 -12.890 8.374 1.00 92.44 237 GLN A C 1
ATOM 1920 O O . GLN A 1 237 ? -12.291 -12.505 7.933 1.00 92.44 237 GLN A O 1
ATOM 1925 N N . VAL A 1 238 ? -10.054 -12.314 8.057 1.00 93.50 238 VAL A N 1
ATOM 1926 C CA . VAL A 1 238 ? -9.901 -11.208 7.097 1.00 93.50 238 VAL A CA 1
ATOM 1927 C C . VAL A 1 238 ? -8.947 -11.619 5.971 1.00 93.50 238 VAL A C 1
ATOM 1929 O O . VAL A 1 238 ? -8.204 -12.589 6.143 1.00 93.50 238 VAL A O 1
ATOM 1932 N N . PRO A 1 239 ? -8.941 -10.927 4.819 1.00 93.69 239 PRO A N 1
ATOM 1933 C CA . PRO A 1 239 ? -7.967 -11.181 3.756 1.00 93.69 239 PRO A CA 1
ATOM 1934 C C . PRO A 1 239 ? -6.515 -11.179 4.267 1.00 93.69 239 PRO A C 1
ATOM 1936 O O . PRO A 1 239 ? -6.176 -10.431 5.184 1.00 93.69 239 PRO A O 1
ATOM 1939 N N . ALA A 1 240 ? -5.643 -12.016 3.694 1.00 91.88 240 ALA A N 1
ATOM 1940 C CA . ALA A 1 240 ? -4.251 -12.161 4.149 1.00 91.88 240 ALA A CA 1
ATOM 1941 C C . ALA A 1 240 ? -3.349 -10.930 3.924 1.00 91.88 240 ALA A C 1
ATOM 1943 O O . ALA A 1 240 ? -2.222 -10.911 4.418 1.00 91.88 240 ALA A O 1
ATOM 1944 N N . ASP A 1 241 ? -3.802 -9.931 3.167 1.00 90.88 241 ASP A N 1
ATOM 1945 C CA . ASP A 1 241 ? -3.181 -8.604 3.051 1.00 90.88 241 ASP A CA 1
ATOM 1946 C C . ASP A 1 241 ? -3.756 -7.582 4.054 1.00 90.88 241 ASP A C 1
ATOM 1948 O O . ASP A 1 241 ? -3.370 -6.411 4.052 1.00 90.88 241 ASP A O 1
ATOM 1952 N N . GLY A 1 242 ? -4.671 -8.029 4.920 1.00 91.56 242 GLY A N 1
ATOM 1953 C CA . GLY A 1 242 ? -5.392 -7.239 5.911 1.00 91.56 242 GLY A CA 1
ATOM 1954 C C . GLY A 1 242 ? -6.684 -6.603 5.390 1.00 91.56 242 GLY A C 1
ATOM 1955 O O . GLY A 1 242 ? -7.560 -6.290 6.203 1.00 91.56 242 GLY A O 1
ATOM 1956 N N . GLY A 1 243 ? -6.815 -6.434 4.070 1.00 93.31 243 GLY A N 1
ATOM 1957 C CA . GLY A 1 243 ? -7.952 -5.807 3.396 1.00 93.31 243 GLY A CA 1
ATOM 1958 C C . GLY A 1 243 ? -8.433 -4.495 4.031 1.00 93.31 243 GLY A C 1
ATOM 1959 O O . GLY A 1 243 ? -7.691 -3.746 4.679 1.00 93.31 243 GLY A O 1
ATOM 1960 N N . ASP A 1 244 ? -9.730 -4.237 3.893 1.00 95.31 244 ASP A N 1
ATOM 1961 C CA . ASP A 1 244 ? -10.385 -3.048 4.447 1.00 95.31 244 ASP A CA 1
ATOM 1962 C C . ASP A 1 244 ? -10.397 -2.991 5.978 1.00 95.31 244 ASP A C 1
ATOM 1964 O O . ASP A 1 244 ? -10.444 -1.899 6.548 1.00 95.31 244 ASP A O 1
ATOM 1968 N N . TYR A 1 245 ? -10.266 -4.129 6.664 1.00 96.06 245 TYR A N 1
ATOM 1969 C CA . TYR A 1 245 ? -10.154 -4.131 8.120 1.00 96.06 245 TYR A CA 1
ATOM 1970 C C . TYR A 1 245 ? -8.833 -3.506 8.589 1.00 96.06 245 TYR A C 1
ATOM 1972 O O . TYR A 1 245 ? -8.821 -2.695 9.514 1.00 96.06 245 TYR A O 1
ATOM 1980 N N . MET A 1 246 ? -7.712 -3.788 7.914 1.00 96.44 246 MET A N 1
ATOM 1981 C CA . MET A 1 246 ? -6.450 -3.097 8.197 1.00 96.44 246 MET A CA 1
ATOM 1982 C C . MET A 1 246 ? -6.565 -1.591 7.922 1.00 96.44 246 MET A C 1
ATOM 1984 O O . MET A 1 246 ? -6.057 -0.790 8.714 1.00 96.44 246 MET A O 1
ATOM 1988 N N . ARG A 1 247 ? -7.241 -1.187 6.835 1.00 96.06 247 ARG A N 1
ATOM 1989 C CA . ARG A 1 247 ? -7.492 0.235 6.530 1.00 96.06 247 ARG A CA 1
ATOM 1990 C C . ARG A 1 247 ? -8.289 0.907 7.653 1.00 96.06 247 ARG A C 1
ATOM 1992 O O . ARG A 1 247 ? -7.903 1.988 8.097 1.00 96.06 247 ARG A O 1
ATOM 1999 N N . PHE A 1 248 ? -9.322 0.237 8.163 1.00 96.19 248 PHE A N 1
ATOM 2000 C CA . PHE A 1 248 ? -10.094 0.672 9.328 1.00 96.19 248 PHE A CA 1
ATOM 2001 C C . PHE A 1 248 ? -9.214 0.826 10.578 1.00 96.19 248 PHE A C 1
ATOM 2003 O O . PHE A 1 248 ? -9.195 1.899 11.182 1.00 96.19 248 PHE A O 1
ATOM 2010 N N . LEU A 1 249 ? -8.409 -0.185 10.929 1.00 95.94 249 LEU A N 1
ATOM 2011 C CA . LEU A 1 249 ? -7.495 -0.109 12.076 1.00 95.94 249 LEU A CA 1
ATOM 2012 C C . LEU A 1 249 ? -6.530 1.078 11.952 1.00 95.94 249 LEU A C 1
ATOM 2014 O O . LEU A 1 249 ? -6.347 1.842 12.901 1.00 95.94 249 LEU A O 1
ATOM 2018 N N . LEU A 1 250 ? -5.919 1.260 10.779 1.00 96.44 250 LEU A N 1
ATOM 2019 C CA . LEU A 1 250 ? -5.007 2.372 10.518 1.00 96.44 250 LEU A CA 1
ATOM 2020 C C . LEU A 1 250 ? -5.709 3.729 10.640 1.00 96.44 250 LEU A C 1
ATOM 2022 O O . LEU A 1 250 ? -5.120 4.654 11.200 1.00 96.44 250 LEU A O 1
ATOM 2026 N N . PHE A 1 251 ? -6.955 3.838 10.172 1.00 95.75 251 PHE A N 1
ATOM 2027 C CA . PHE A 1 251 ? -7.759 5.049 10.300 1.00 95.75 251 PHE A CA 1
ATOM 2028 C C . PHE A 1 251 ? -8.047 5.384 11.768 1.00 95.75 251 PHE A C 1
ATOM 2030 O O . PHE A 1 251 ? -7.734 6.489 12.211 1.00 95.75 251 PHE A O 1
ATOM 2037 N N . ILE A 1 252 ? -8.539 4.423 12.556 1.00 95.00 252 ILE A N 1
ATOM 2038 C CA . ILE A 1 252 ? -8.816 4.629 13.986 1.00 95.00 252 ILE A CA 1
ATOM 2039 C C . ILE A 1 252 ? -7.536 4.996 14.746 1.00 95.00 252 ILE A C 1
ATOM 2041 O O . ILE A 1 252 ? -7.521 5.928 15.551 1.00 95.00 252 ILE A O 1
ATOM 2045 N N . LYS A 1 253 ? -6.411 4.333 14.453 1.00 94.75 253 LYS A N 1
ATOM 2046 C CA . LYS A 1 253 ? -5.126 4.686 15.072 1.00 94.75 253 LYS A CA 1
ATOM 2047 C C . LYS A 1 253 ? -4.637 6.072 14.671 1.00 94.75 253 LYS A C 1
ATOM 2049 O O . LYS A 1 253 ? -4.056 6.767 15.506 1.00 94.75 253 LYS A O 1
ATOM 2054 N N . HIS A 1 254 ? -4.867 6.484 13.427 1.00 93.62 254 HIS A N 1
ATOM 2055 C CA . HIS A 1 254 ? -4.571 7.842 12.998 1.00 93.62 254 HIS A CA 1
ATOM 2056 C C . HIS A 1 254 ? -5.430 8.851 13.766 1.00 93.62 254 HIS A C 1
ATOM 2058 O O . HIS A 1 254 ? -4.870 9.769 14.364 1.00 93.62 254 HIS A O 1
ATOM 2064 N N . LEU A 1 255 ? -6.742 8.622 13.859 1.00 93.06 255 LEU A N 1
ATOM 2065 C CA . LEU A 1 255 ? -7.673 9.460 14.616 1.00 93.06 255 LEU A CA 1
ATOM 2066 C C . LEU A 1 255 ? -7.261 9.596 16.091 1.00 93.06 255 LEU A C 1
ATOM 2068 O O . LEU A 1 255 ? -7.231 10.702 16.632 1.00 93.06 255 LEU A O 1
ATOM 2072 N N . ASN A 1 256 ? -6.846 8.499 16.727 1.00 92.00 256 ASN A N 1
ATOM 2073 C CA . ASN A 1 256 ? -6.376 8.522 18.113 1.00 92.00 256 ASN A CA 1
ATOM 2074 C C . ASN A 1 256 ? -5.074 9.312 18.291 1.00 92.00 256 ASN A C 1
ATOM 2076 O O . ASN A 1 256 ? -4.889 9.944 19.332 1.00 92.00 256 ASN A O 1
ATOM 2080 N N . SER A 1 257 ? -4.209 9.333 17.272 1.00 91.69 257 SER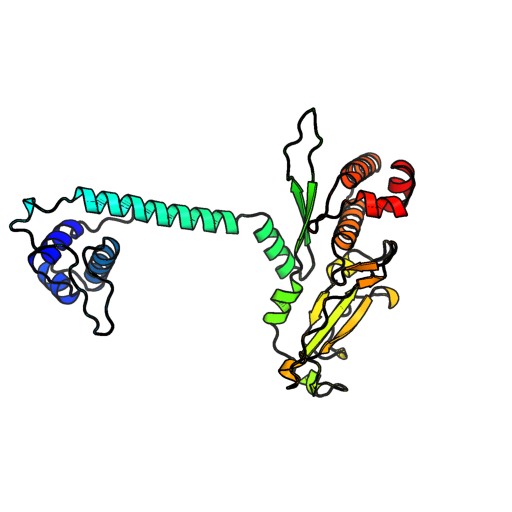 A N 1
ATOM 2081 C CA . SER A 1 257 ? -2.966 10.114 17.275 1.00 91.69 257 SER A CA 1
ATOM 2082 C C . SER A 1 257 ? -3.171 11.624 17.084 1.00 91.69 257 SER A C 1
ATOM 2084 O O . SER A 1 257 ? -2.270 12.403 17.407 1.00 91.69 257 SER A O 1
ATOM 2086 N N . LEU A 1 258 ? -4.337 12.052 16.581 1.00 91.81 258 LEU A N 1
ATOM 2087 C CA . LEU A 1 258 ? -4.654 13.466 16.392 1.00 91.81 258 LEU A CA 1
ATOM 2088 C C . LEU A 1 258 ? -4.885 14.169 17.736 1.00 91.81 258 LEU A C 1
ATOM 2090 O O . LEU A 1 258 ? -5.583 13.673 18.625 1.00 91.81 258 LEU A O 1
ATOM 2094 N N . LYS A 1 259 ? -4.320 15.375 17.860 1.00 92.06 259 LYS A N 1
ATOM 2095 C CA . LYS A 1 259 ? -4.477 16.267 19.020 1.00 92.06 259 LYS A CA 1
ATOM 2096 C C . LYS A 1 259 ? -5.747 17.118 18.893 1.00 92.06 259 LYS A C 1
ATOM 2098 O O . LYS A 1 259 ? -5.668 18.341 18.863 1.00 92.06 259 LYS A O 1
ATOM 2103 N N . ILE A 1 260 ? -6.890 16.452 18.767 1.00 92.50 260 ILE A N 1
ATOM 2104 C CA . ILE A 1 260 ? -8.224 17.061 18.648 1.00 92.50 260 ILE A CA 1
ATOM 2105 C C . ILE A 1 260 ? -9.094 16.682 19.852 1.00 92.50 260 ILE A C 1
ATOM 2107 O O . ILE A 1 260 ? -8.756 15.756 20.600 1.00 92.50 260 ILE A O 1
ATOM 2111 N N . SER A 1 261 ? -10.194 17.404 20.057 1.00 92.88 261 SER A N 1
ATOM 2112 C CA . SER A 1 261 ? -11.111 17.159 21.173 1.00 92.88 261 SER A CA 1
ATOM 2113 C C . SER A 1 261 ? -11.827 15.809 21.043 1.00 92.88 261 SER A C 1
ATOM 2115 O O . SER A 1 261 ? -11.992 15.269 19.949 1.00 92.88 261 SER A O 1
ATOM 2117 N N . TYR A 1 262 ? -12.290 15.251 22.168 1.00 89.25 262 TYR A N 1
ATOM 2118 C CA . TYR A 1 262 ? -13.064 14.002 22.154 1.00 89.25 262 TYR A CA 1
ATOM 2119 C C . TYR A 1 262 ? -14.367 14.139 21.348 1.00 89.25 262 TYR A C 1
ATOM 2121 O O . TYR A 1 262 ? -14.760 13.205 20.655 1.00 89.25 262 TYR A O 1
ATOM 2129 N N . ALA A 1 263 ? -15.003 15.316 21.383 1.00 89.56 263 ALA A N 1
ATOM 2130 C CA . ALA A 1 263 ? -16.201 15.602 20.597 1.00 89.56 263 ALA A CA 1
ATOM 2131 C C . ALA A 1 263 ? -15.932 15.500 19.085 1.00 89.56 263 ALA A C 1
ATOM 2133 O O . ALA A 1 263 ? -16.666 14.807 18.386 1.00 89.56 263 ALA A O 1
ATOM 2134 N N . GLU A 1 264 ? -14.835 16.093 18.601 1.00 90.62 264 GLU A N 1
ATOM 2135 C CA . GLU A 1 264 ? -14.423 15.979 17.194 1.00 90.62 264 GLU A CA 1
ATOM 2136 C C . GLU A 1 264 ? -14.064 14.533 16.825 1.00 90.62 264 GLU A C 1
ATOM 2138 O O . GLU A 1 264 ? -14.410 14.062 15.744 1.00 90.62 264 GLU A O 1
ATOM 2143 N N . LYS A 1 265 ? -13.413 13.780 17.724 1.00 90.94 265 LYS A N 1
ATOM 2144 C CA . LYS A 1 265 ? -13.157 12.348 17.488 1.00 90.94 265 LYS A CA 1
ATOM 2145 C C . LYS A 1 265 ? -14.457 11.558 17.355 1.00 90.94 265 LYS A C 1
ATOM 2147 O O . LYS A 1 265 ? -14.560 10.728 16.458 1.00 90.94 265 LYS A O 1
ATOM 2152 N N . LYS A 1 266 ? -15.453 11.824 18.204 1.00 90.06 266 LYS A N 1
ATOM 2153 C CA . LYS A 1 266 ? -16.772 11.177 18.137 1.00 90.06 266 LYS A CA 1
ATOM 2154 C C . LYS A 1 266 ? -17.484 11.493 16.818 1.00 90.06 266 LYS A C 1
ATOM 2156 O O . LYS A 1 266 ? -18.078 10.598 16.224 1.00 90.06 266 LYS A O 1
ATOM 2161 N N . GLU A 1 267 ? -17.369 12.723 16.323 1.00 90.12 267 GLU A N 1
ATOM 2162 C CA . GLU A 1 267 ? -17.883 13.100 15.002 1.00 90.12 267 GLU A CA 1
ATOM 2163 C C . GLU A 1 267 ? -17.195 12.307 13.881 1.00 90.12 267 GLU A C 1
ATOM 2165 O O . GLU A 1 267 ? -17.868 11.724 13.033 1.00 90.12 267 GLU A O 1
ATOM 2170 N N . TRP A 1 268 ? -15.868 12.169 13.930 1.00 90.88 268 TRP A N 1
ATOM 2171 C CA . TRP A 1 268 ? -15.137 11.318 12.990 1.00 90.88 268 TRP A CA 1
ATOM 2172 C C . TRP A 1 268 ? -15.531 9.844 13.072 1.00 90.88 268 TRP A C 1
ATOM 2174 O O . TRP A 1 268 ? -15.578 9.190 12.036 1.00 90.88 268 TRP A O 1
ATOM 2184 N N . ILE A 1 269 ? -15.842 9.315 14.258 1.00 91.19 269 ILE A N 1
ATOM 2185 C CA . ILE A 1 269 ? -16.374 7.952 14.416 1.00 91.19 269 ILE A CA 1
ATOM 2186 C C . ILE A 1 269 ? -17.757 7.821 13.762 1.00 91.19 269 ILE A C 1
ATOM 2188 O O . ILE A 1 269 ? -18.022 6.822 13.096 1.00 91.19 269 ILE A O 1
ATOM 2192 N N . ASN A 1 270 ? -18.615 8.836 13.878 1.00 89.94 270 ASN A N 1
ATOM 2193 C CA . ASN A 1 270 ? -19.907 8.852 13.192 1.00 89.94 270 ASN A CA 1
ATOM 2194 C C . ASN A 1 270 ? -19.740 8.871 11.662 1.00 89.94 270 ASN A C 1
ATOM 2196 O O . ASN A 1 270 ? -20.411 8.126 10.955 1.00 89.94 270 ASN A O 1
ATOM 2200 N N . ILE A 1 271 ? -18.794 9.658 11.138 1.00 89.38 271 ILE A N 1
ATOM 2201 C CA . ILE A 1 271 ? -18.467 9.643 9.702 1.00 89.38 271 ILE A CA 1
ATOM 2202 C C . ILE A 1 271 ? -17.879 8.279 9.306 1.00 89.38 271 ILE A C 1
ATOM 2204 O O . ILE A 1 271 ? -18.268 7.724 8.281 1.00 89.38 271 ILE A O 1
ATOM 2208 N N . CYS A 1 272 ? -16.985 7.720 10.132 1.00 90.12 272 CYS A N 1
ATOM 2209 C CA . CYS A 1 272 ? -16.346 6.411 9.951 1.00 90.12 272 CYS A CA 1
ATOM 2210 C C . CYS A 1 272 ? -17.373 5.293 9.742 1.00 90.12 272 CYS A C 1
ATOM 2212 O O . CYS A 1 272 ? -17.177 4.443 8.880 1.00 90.12 272 CYS A O 1
ATOM 2214 N N . TYR A 1 273 ? -18.501 5.338 10.455 1.00 89.56 273 TYR A N 1
ATOM 2215 C CA . TYR A 1 273 ? -19.593 4.373 10.305 1.00 89.56 273 TYR A CA 1
ATOM 2216 C C . TYR A 1 273 ? -20.122 4.282 8.862 1.00 89.56 273 TYR A C 1
ATOM 2218 O O . TYR A 1 273 ? -20.498 3.206 8.400 1.00 89.56 273 TYR A O 1
ATOM 2226 N N . HIS A 1 274 ? -20.102 5.391 8.122 1.00 88.94 274 HIS A N 1
ATOM 2227 C CA . HIS A 1 274 ? -20.550 5.466 6.730 1.00 88.94 274 HIS A CA 1
ATOM 2228 C C . HIS A 1 274 ? -19.406 5.362 5.707 1.00 88.94 274 HIS A C 1
ATOM 2230 O O . HIS A 1 274 ? -19.644 5.488 4.504 1.00 88.94 274 HIS A O 1
ATOM 2236 N N . MET A 1 275 ? -18.168 5.142 6.159 1.00 91.25 275 MET A N 1
ATOM 2237 C CA . MET A 1 275 ? -17.023 4.957 5.271 1.00 91.25 275 MET A CA 1
ATOM 2238 C C . MET A 1 275 ? -16.988 3.551 4.682 1.00 91.25 275 MET A C 1
ATOM 2240 O O . MET A 1 275 ? -17.458 2.576 5.274 1.00 91.25 275 MET A O 1
ATOM 2244 N N . ILE A 1 276 ? -16.370 3.456 3.511 1.00 92.50 276 ILE A N 1
ATOM 2245 C CA . ILE A 1 276 ? -16.118 2.198 2.816 1.00 92.50 276 ILE A CA 1
ATOM 2246 C C . ILE A 1 276 ? -14.614 2.094 2.583 1.00 92.50 276 ILE A C 1
ATOM 2248 O O . ILE A 1 276 ? -13.942 3.095 2.322 1.00 92.50 276 ILE A O 1
ATOM 2252 N N . GLY A 1 277 ? -14.061 0.897 2.700 1.00 91.50 277 GLY A N 1
ATOM 2253 C CA . GLY A 1 277 ? -12.701 0.674 2.248 1.00 91.50 277 GLY A CA 1
ATOM 2254 C C . GLY A 1 277 ? -12.606 0.557 0.723 1.00 91.50 277 GLY A C 1
ATOM 2255 O O . GLY A 1 277 ? -13.594 0.595 -0.011 1.00 91.50 277 GLY A O 1
ATOM 2256 N N . GLU A 1 278 ? -11.383 0.482 0.225 1.00 91.06 278 GLU A N 1
ATOM 2257 C CA . GLU A 1 278 ? -11.100 0.392 -1.207 1.00 91.06 278 GLU A CA 1
ATOM 2258 C C . GLU A 1 278 ? -11.565 -0.929 -1.821 1.00 91.06 278 GLU A C 1
ATOM 2260 O O . GLU A 1 278 ? -11.938 -0.946 -2.995 1.00 91.06 278 GLU A O 1
ATOM 2265 N N . ASP A 1 279 ? -11.600 -2.000 -1.024 1.00 90.00 279 ASP A N 1
ATOM 2266 C CA . ASP A 1 279 ? -12.061 -3.316 -1.469 1.00 90.00 279 ASP A CA 1
ATOM 2267 C C . ASP A 1 279 ? -13.605 -3.413 -1.442 1.00 90.00 279 ASP A C 1
ATOM 2269 O O . ASP A 1 279 ? -14.180 -4.387 -1.930 1.00 90.00 279 ASP A O 1
ATOM 2273 N N . GLY A 1 280 ? -14.287 -2.373 -0.942 1.00 88.25 280 GLY A N 1
ATOM 2274 C CA . GLY A 1 280 ? -15.740 -2.215 -0.971 1.00 88.25 280 GLY A CA 1
ATOM 2275 C C . GLY A 1 280 ? -16.461 -2.623 0.314 1.00 88.25 280 GLY A C 1
ATOM 2276 O O . GLY A 1 280 ? -17.690 -2.557 0.357 1.00 88.25 280 GLY A O 1
ATOM 2277 N N . GLU A 1 281 ? -15.740 -3.016 1.366 1.00 90.44 281 GLU A N 1
ATOM 2278 C CA . GLU A 1 281 ? -16.348 -3.393 2.642 1.00 90.44 281 GLU A CA 1
ATOM 2279 C C . GLU A 1 281 ? -16.669 -2.143 3.486 1.00 90.44 281 GLU A C 1
ATOM 2281 O O . GLU A 1 281 ? -15.799 -1.288 3.702 1.00 90.44 281 GLU A O 1
ATOM 2286 N N . PRO A 1 282 ? -17.912 -2.003 3.985 1.00 91.75 282 PRO A N 1
ATOM 2287 C CA . PRO A 1 282 ? -18.302 -0.862 4.800 1.00 91.75 282 PRO A CA 1
ATOM 2288 C C . PRO A 1 282 ? -17.756 -0.996 6.225 1.00 91.75 282 PRO A C 1
ATOM 2290 O O . PRO A 1 282 ? -17.831 -2.056 6.849 1.00 91.75 282 PRO A O 1
ATOM 2293 N N . PHE A 1 283 ? -17.256 0.102 6.787 1.00 93.25 283 PHE A N 1
ATOM 2294 C CA . PHE A 1 283 ? -16.618 0.089 8.106 1.00 93.25 283 PHE A CA 1
ATOM 2295 C C . PHE A 1 283 ? -17.600 -0.176 9.253 1.00 93.25 283 PHE A C 1
ATOM 2297 O O . PHE A 1 283 ? -17.195 -0.751 10.265 1.00 93.25 283 PHE A O 1
ATOM 2304 N N . CYS A 1 284 ? -18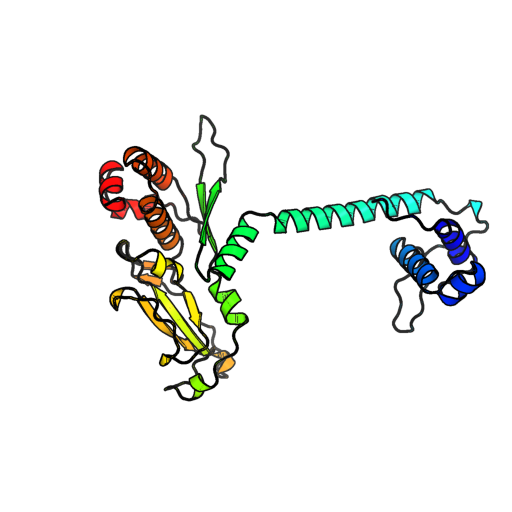.896 0.124 9.089 1.00 90.50 284 CYS A N 1
ATOM 2305 C CA . CYS A 1 284 ? -19.928 -0.244 10.066 1.00 90.50 284 CYS A CA 1
ATOM 2306 C C . CYS A 1 284 ? -19.928 -1.746 10.402 1.00 90.50 284 CYS A C 1
ATOM 2308 O O . CYS A 1 284 ? -20.139 -2.112 11.557 1.00 90.50 284 CYS A O 1
ATOM 2310 N N . LYS A 1 285 ? -19.608 -2.613 9.430 1.00 91.88 285 LYS A N 1
ATOM 2311 C CA . LYS A 1 285 ? -19.484 -4.066 9.624 1.00 91.88 285 LYS A CA 1
ATOM 2312 C C . LYS A 1 285 ? -18.418 -4.409 10.663 1.00 91.88 285 LYS A C 1
ATOM 2314 O O . LYS A 1 285 ? -18.613 -5.306 11.475 1.00 91.88 285 LYS A O 1
ATOM 2319 N N . PHE A 1 286 ? -17.298 -3.693 10.640 1.00 92.56 286 PHE A N 1
ATOM 2320 C CA . PHE A 1 286 ? -16.198 -3.889 11.582 1.00 92.56 286 PHE A CA 1
ATOM 2321 C C . PHE A 1 286 ? -16.514 -3.252 12.935 1.00 92.56 286 PHE A C 1
ATOM 2323 O O . PHE A 1 286 ? -16.228 -3.836 13.977 1.00 92.56 286 PHE A O 1
ATOM 2330 N N . MET A 1 287 ? -17.152 -2.080 12.923 1.00 91.62 287 MET A N 1
ATOM 2331 C CA . MET A 1 287 ? -17.540 -1.355 14.133 1.00 91.62 287 MET A CA 1
ATOM 2332 C C . MET A 1 287 ? -18.589 -2.098 14.967 1.00 91.62 287 MET A C 1
ATOM 2334 O O . MET A 1 287 ? -18.553 -1.996 16.190 1.00 91.62 287 MET A O 1
ATOM 2338 N N . ALA A 1 288 ? -19.455 -2.899 14.339 1.00 90.12 288 ALA A N 1
ATOM 2339 C CA . ALA A 1 288 ? -20.444 -3.736 15.023 1.00 90.12 288 ALA A CA 1
ATOM 2340 C C . ALA A 1 288 ? -19.827 -4.718 16.040 1.00 90.12 288 ALA A C 1
ATOM 2342 O O . ALA A 1 288 ? -20.476 -5.094 17.009 1.00 90.12 288 ALA A O 1
ATOM 2343 N N . ALA A 1 289 ? -18.553 -5.098 15.880 1.00 87.88 289 ALA A N 1
ATOM 2344 C CA . ALA A 1 289 ? -17.852 -5.922 16.868 1.00 87.88 289 ALA A CA 1
ATOM 2345 C C . ALA A 1 289 ? -17.517 -5.165 18.172 1.00 87.88 289 ALA A C 1
ATOM 2347 O O . ALA A 1 289 ? -17.163 -5.782 19.176 1.00 87.88 289 ALA A O 1
ATOM 2348 N N . TYR A 1 290 ? -17.621 -3.832 18.169 1.00 86.50 290 TYR A N 1
ATOM 2349 C CA . TYR A 1 290 ? -17.192 -2.956 19.260 1.00 86.50 290 TYR A CA 1
ATOM 2350 C C . TYR A 1 290 ? -18.347 -2.273 20.000 1.00 86.50 290 TYR A C 1
ATOM 2352 O O . TYR A 1 290 ? -18.093 -1.587 20.987 1.00 86.50 290 TYR A O 1
ATOM 2360 N N . GLY A 1 291 ? -19.606 -2.506 19.635 1.00 86.56 291 GLY A N 1
ATOM 2361 C CA . GLY A 1 291 ? -20.769 -1.995 20.365 1.00 86.56 291 GLY A CA 1
ATOM 2362 C C . GLY A 1 291 ? -22.047 -2.067 19.538 1.00 86.56 291 GLY A C 1
ATOM 2363 O O . GLY A 1 291 ? -21.984 -2.273 18.331 1.00 86.56 291 GLY A O 1
ATOM 2364 N N . ASP A 1 292 ? -23.189 -1.868 20.195 1.00 84.81 292 ASP A N 1
ATOM 2365 C CA . ASP A 1 292 ? -24.504 -1.851 19.535 1.00 84.81 292 ASP A CA 1
ATOM 2366 C C . ASP A 1 292 ? -24.938 -0.435 19.119 1.00 84.81 292 ASP A C 1
ATOM 2368 O O . ASP A 1 292 ? -25.776 -0.264 18.235 1.00 84.81 292 ASP A O 1
ATOM 2372 N N . ASP A 1 293 ? -24.349 0.593 19.737 1.00 88.69 293 ASP A N 1
ATOM 2373 C CA . ASP A 1 293 ? -24.595 2.001 19.439 1.00 88.69 293 ASP A CA 1
ATOM 2374 C C . ASP A 1 293 ? -23.280 2.771 19.217 1.00 88.69 293 ASP A C 1
ATOM 2376 O O . ASP A 1 293 ? -22.191 2.340 19.611 1.00 88.69 293 ASP A O 1
ATOM 2380 N N . ILE A 1 294 ? -23.381 3.936 18.571 1.00 84.88 294 ILE A N 1
ATOM 2381 C CA . ILE A 1 294 ? -22.224 4.765 18.194 1.00 84.88 294 ILE A CA 1
ATOM 2382 C C . ILE A 1 294 ? -21.463 5.270 19.426 1.00 84.88 294 ILE A C 1
ATOM 2384 O O . ILE A 1 294 ? -20.260 5.508 19.351 1.00 84.88 294 ILE A O 1
ATOM 2388 N N . GLU A 1 295 ? -22.129 5.434 20.566 1.00 86.69 295 GLU A N 1
ATOM 2389 C CA . GLU A 1 295 ? -21.508 5.950 21.783 1.00 86.69 295 GLU A CA 1
ATOM 2390 C C . GLU A 1 295 ? -20.617 4.895 22.448 1.00 86.69 295 GLU A C 1
ATOM 2392 O O . GLU A 1 295 ? -19.461 5.177 22.769 1.00 86.69 295 GLU A O 1
ATOM 2397 N N . GLN A 1 296 ? -21.097 3.655 22.540 1.00 87.94 296 GLN A N 1
ATOM 2398 C CA . GLN A 1 296 ? -20.317 2.498 22.968 1.00 87.94 296 GLN A CA 1
ATOM 2399 C C . GLN A 1 296 ? -19.150 2.231 22.018 1.00 87.94 296 GLN A C 1
ATOM 2401 O O . GLN A 1 296 ? -18.021 2.041 22.477 1.00 87.94 296 GLN A O 1
ATOM 2406 N N . MET A 1 297 ? -19.399 2.263 20.702 1.00 88.50 297 MET A N 1
ATOM 2407 C CA . MET A 1 297 ? -18.349 2.101 19.692 1.00 88.50 297 MET A CA 1
ATOM 2408 C C . MET A 1 297 ? -17.276 3.186 19.839 1.00 88.50 297 MET A C 1
ATOM 2410 O O . MET A 1 297 ? -16.087 2.874 19.859 1.00 88.50 297 MET A O 1
ATOM 2414 N N . ALA A 1 298 ? -17.676 4.455 19.980 1.00 87.25 298 ALA A N 1
ATOM 2415 C CA . ALA A 1 298 ? -16.749 5.569 20.142 1.00 87.25 298 ALA A CA 1
ATOM 2416 C C . ALA A 1 298 ? -15.913 5.438 21.418 1.00 87.25 298 ALA A C 1
ATOM 2418 O O . ALA A 1 298 ? -14.710 5.663 21.356 1.00 87.25 298 ALA A O 1
ATOM 2419 N N . SER A 1 299 ? -16.502 5.029 22.547 1.00 88.19 299 SER A N 1
ATOM 2420 C CA . SER A 1 299 ? -15.729 4.764 23.768 1.00 88.19 299 SER A CA 1
ATOM 2421 C C . SER A 1 299 ? -14.660 3.702 23.506 1.00 88.19 299 SER A C 1
ATOM 2423 O O . SER A 1 299 ? -13.475 3.987 23.619 1.00 88.19 299 SER A O 1
ATOM 2425 N N . ARG A 1 300 ? -15.046 2.508 23.035 1.00 87.94 300 ARG A N 1
ATOM 2426 C CA . ARG A 1 300 ? -14.107 1.380 22.894 1.00 87.94 300 ARG A CA 1
ATOM 2427 C C . ARG A 1 300 ? -13.041 1.569 21.813 1.00 87.94 300 ARG A C 1
ATOM 2429 O O . ARG A 1 300 ? -11.988 0.945 21.893 1.00 87.94 300 ARG A O 1
ATOM 2436 N N . LEU A 1 301 ? -13.319 2.359 20.775 1.00 88.56 301 LEU A N 1
ATOM 2437 C CA . LEU A 1 301 ? -12.369 2.616 19.686 1.00 88.56 301 LEU A CA 1
ATOM 2438 C C . LEU A 1 301 ? -11.388 3.755 20.005 1.00 88.56 301 LEU A C 1
ATOM 2440 O O . LEU A 1 301 ? -10.293 3.788 19.432 1.00 88.56 301 LEU A O 1
ATOM 2444 N N . LEU A 1 302 ? -11.786 4.697 20.865 1.00 85.50 302 LEU A N 1
ATOM 2445 C CA . LEU A 1 302 ? -10.991 5.880 21.206 1.00 85.50 302 LEU A CA 1
ATOM 2446 C C . LEU A 1 302 ? -10.205 5.739 22.521 1.00 85.50 302 LEU A C 1
ATOM 2448 O O . LEU A 1 302 ? -9.267 6.517 22.716 1.00 85.50 302 LEU A O 1
ATOM 2452 N N . ASP A 1 303 ? -10.571 4.776 23.372 1.00 73.69 303 ASP A N 1
ATOM 2453 C CA . ASP A 1 303 ? -9.824 4.367 24.575 1.00 73.69 303 ASP A CA 1
ATOM 2454 C C . ASP A 1 303 ? -8.499 3.647 24.225 1.00 73.69 303 ASP A C 1
ATOM 2456 O O . ASP A 1 303 ? -7.478 3.929 24.897 1.00 73.69 303 ASP A O 1
#

Secondary structure (DSSP, 8-state):
------TTHHHHHHHHHHHT---HHHHHHHHT--HHHHHHHHHHHHHTTSBPPPPTTS---B-S---SSGGG--HHHHHHHHHHHHHHHHHHHHHHHHHHTSHHHHHHHHHHHHTS-EEEEEE-S--BTTBPPPEEEEEE--HHHHHHTPPPPGGGGGSTTTTTEEEEEEEE-B-TTS-HHHHTTTT-EE-S-GGGS----SSGGGEEEEEEEPPTGGGT---PPPPP-EEEETTEEEETT-HHHHHHHHHHHHHHHS---HHHHHHHHHHHHT-EETTS-BHHHHHGGG-SSHHHHHHHHH-

Foldseek 3Di:
DPPDDDPCLLVVLLCCLQVQDLDLVVQCVVVVDDSVVSVVSSVLCCLLQQWDDQDPVRDITGPDHHDPDSVPDDCVSSVVSCVVVVVVVVVVVVVVVVVCPDPVVVLLVVCQVVVWKDKDKDFPDDDDPVGGIEIEIEIDHCQVVVLVPDDQDPCCCVDDVSVFFQWKFKAFAAELPQALQLLRRHRHTDNYDPVPDDDSDPDPNGIDIDTDTDDCVVVVHPDDDDPFAWDQHLLGTDTRSCFVSSSLSNVLNVLLVDPDDLVVSLVVLVSQQSYAYPVGHRSVSVLVSQDPDSVSSSVRSND

Radius of gyration: 30.83 Å; chains: 1; bounding box: 55×58×86 Å